Protein 1MOQ (pdb70)

Foldseek 3Di:
DDQVPDPDLLVSLLLLQLVLLVQLCPPQQDPLAGRPCVQDDCVLVLLLLAQEEEEEEADLQLLLLQLLQLLLCPQLVHHYYGDYLQVQLPDDDDDDPQYEYEYEEAQLFFASSLSSLVVVVVVDHSFYEYEYADPPHNNCVPGSGYRHLRSPDRQFLQDNSSSLSSNLVSLSSSLVSSVSNVHDNVSSSLSSVQSVCPSVQLNVVVVPLPVLLVVLVLQLPAQAEEFEEARSQQSLSVSLQSLLCQQSVRHYYYDYLVCCVVPVLVVFASRYEYEYEADAPVSVVVVVVSQVVHVVRLYAYEYEYAVVSVDDDDSRYHYPYGHDGRPSCSNSSSSSSSNSNSVSSSVVVVADRRQGPPGGSHNNDD

Solvent-accessible surface area: 14714 Å² total; per-residue (Å²): 94,119,68,60,156,56,168,29,40,0,35,41,0,0,54,43,0,3,101,6,0,127,76,0,17,94,63,9,36,59,175,27,64,1,42,5,83,97,18,30,131,103,4,58,108,30,3,61,110,9,77,9,0,9,0,0,0,34,45,13,13,47,7,0,0,25,0,0,83,63,6,0,77,90,47,0,46,4,72,1,46,20,28,56,0,31,106,2,54,157,104,206,23,77,48,113,186,48,0,0,0,0,2,1,5,23,14,0,55,20,12,36,1,15,17,0,0,121,60,3,112,151,61,61,31,53,9,4,1,0,0,1,14,56,100,46,4,9,0,26,149,43,14,94,23,30,1,38,1,56,7,43,107,9,78,0,24,0,16,0,4,1,0,0,0,4,0,0,1,0,0,2,0,0,0,13,1,1,90,45,84,67,60,97,59,56,34,3,64,85,0,0,113,0,0,96,30,0,10,68,67,0,93,105,5,15,69,60,20,127,99,6,71,54,12,0,112,69,2,21,103,38,130,78,1,0,2,0,0,99,25,30,9,49,0,0,0,34,2,2,2,44,0,1,88,23,0,0,61,4,107,0,62,15,66,38,4,62,79,0,116,132,39,10,13,84,103,0,49,52,80,10,5,0,0,0,1,28,10,81,81,76,4,8,111,111,1,48,66,20,0,62,94,6,105,109,114,31,1,54,0,19,0,0,0,39,100,97,48,53,23,115,62,44,100,8,19,54,21,11,73,4,39,96,10,57,128,21,0,6,0,0,0,6,1,0,0,4,1,1,0,1,1,13,0,0,60,86,84,66,27,77,1,17,127,4,152,148,84,58,67,35,91,66,113,166

Radius of gyration: 20.0 Å; Cα contacts (8 Å, |Δi|>4): 736; chains: 1; bounding box: 58×49×47 Å

CATH classification: 3.40.50.10490 (+1 more: 3.40.50.10490)

Organism: Escherichia coli (strain K12) (NCBI:txid83333)

Secondary structure (DSSP, 8-state):
---TT-SSHHHHHHHTHHHHHHHHHTTSEETTEE--GGG-SSHHHHHHH--EEEEEE-HHHHHHHHHHHHHHHHHS---EEEEEHHHHHTS---PPTTEEEEEEESSS--HHHHHHHHHHTTTT-SEEEEEESSTT-HHHHHSSEEEE-------SSS-SHHHHHHHHHHHHHHHHHHHHTT--HHHHHHHHHHHHHHHHHHHHHTT-TTHHHHHHHHHTT-SEEEEEE-GGGHHHHHHHHHHHHHHH--EEEEEEGGGGGGTGGGG-STTS-EEEES--HHHHHHHHHHHHHTGGGT--EEEEEEGGG----BTTEEEEEE----GGGHHHHHHHHHHHHHHHHHHHHT--SSS-TT--S-----

B-factor: mean 24.65, std 16.77, range [8.3, 99.99]

Sequence (366 aa):
GDKGIYRHYMQKEIYEQPNAIKNTLTGRISHGQVDLSELGPNADELLSKVEHIQILACGTSYNSGMVSRYWFESLAGIPCDVEIASEFRYRKSAVRRNSLMITLSQSGETADTLAGLRLSKELGYLGSLAICNVPGSSLVRESDLALMTNAGTEIGVASTKAFTTQLTVLLMLVAKLSRLKGLDASIEHDIVHGLQALPSRIEQMLSQDKRIEALAEDFSDKHHALFLGRGDQYPIALEGALKLKEISYIHAEAYAAGELKHGPLALIDADMPVIVVAPNNELLEKLKSNIEEVRARGGQLYVFADQDAGFVSSDNMHIIEMPHVEEVIAPIFYTVPLQLLAYHVALIKGTDVDQPRNLAKSVTVE

Nearest PDB structures (foldseek):
  3ooj-assembly1_D  TM=9.938E-01  e=1.547E-65  Escherichia coli
  3ooj-assembly1_G  TM=9.937E-01  e=2.987E-65  Escherichia coli
  3ooj-assembly1_B  TM=9.929E-01  e=1.243E-64  Escherichia coli
  3ooj-assembly1_C  TM=9.910E-01  e=2.036E-64  Escherichia coli
  3ooj-assembly1_E  TM=9.920E-01  e=2.535E-64  Escherichia coli

InterPro domains:
  IPR001347 SIS domain [PF01380] (290-418)
  IPR001347 SIS domain [PF01380] (462-591)
  IPR001347 SIS domain [PS51464] (286-426)
  IPR001347 SIS domain [PS51464] (458-599)
  IPR005855 Glucosamine-fructose-6-phosphate aminotransferase, isomerising [MF_00164] (1-609)
  IPR005855 Glucosamine-fructose-6-phosphate aminotransferase, isomerising [TIGR01135] (2-609)
  IPR017932 Glutamine amidotransferase type 2 domain [PS51278] (2-218)
  IPR029055 Nucleophile aminohydrolases, N-terminal [G3DSA:3.60.20.10] (2-241)
  IPR029055 Nucleophile aminohydrolases, N-terminal [SSF56235] (2-232)
  IPR035466 GlmS/AgaS, SIS domain 1 [cd05008] (295-421)
  IPR035490 GlmS/FrlB, SIS domain 2 [cd05009] (453-607)
  IPR046348 SIS domain superfamily [SSF53697] (245-609)
  IPR047084 Glucosamine-fructose-6-phosphate aminotransferase, isomerising, N-terminal domain [cd00714] (2-215)

GO terms:
  GO:0005515 protein binding (F, IPI)
  GO:0005829 cytosol (C, IDA)
  GO:0004360 L-glutamine:D-fructose-6-phosphate transaminase (isomerizing) activity (F, IDA)
  GO:0006048 UDP-N-acetylglucosamine biosynthetic process (P, IMP)
  GO:0005829 cytosol (C, HDA)

Structure (mmCIF, N/CA/C/O backbone):
data_1MOQ
#
_entry.id   1MOQ
#
_cell.length_a   143.700
_cell.length_b   143.700
_cell.length_c   173.600
_cell.angle_alpha   90.00
_cell.angle_beta   90.00
_cell.angle_gamma   120.00
#
_symmetry.space_group_name_H-M   'H 3 2'
#
loop_
_entity.id
_entity.type
_entity.pdbx_description
1 polymer 'GLUCOSAMINE 6-PHOSPHATE SYNTHASE'
2 non-polymer 2-amino-2-deoxy-6-O-phosphono-alpha-D-glucopyranose
3 non-polymer 'SULFATE ION'
4 non-polymer 'SODIUM ION'
5 non-polymer '2-(N-MORPHOLINO)-ETHANESULFONIC ACID'
6 non-polymer (4R)-2-METHYLPENTANE-2,4-DIOL
7 water water
#
loop_
_atom_site.group_PDB
_atom_site.id
_atom_site.type_symbol
_atom_site.label_atom_id
_atom_site.label_alt_id
_atom_site.label_comp_id
_atom_site.label_asym_id
_atom_site.label_entity_id
_atom_site.label_seq_id
_atom_site.pdbx_PDB_ins_code
_atom_site.Cartn_x
_atom_site.Cartn_y
_atom_site.Cartn_z
_atom_site.occupancy
_atom_site.B_iso_or_equiv
_atom_site.auth_seq_id
_atom_site.auth_comp_id
_atom_site.auth_asym_id
_atom_site.auth_atom_id
_atom_site.pdbx_PDB_model_num
ATOM 1 N N . GLY A 1 3 ? 41.328 3.767 1.030 1.00 92.07 243 GLY A N 1
ATOM 2 C CA . GLY A 1 3 ? 41.838 3.938 2.427 1.00 91.01 243 GLY A CA 1
ATOM 3 C C . GLY A 1 3 ? 41.441 2.821 3.382 1.00 86.77 243 GLY A C 1
ATOM 4 O O . GLY A 1 3 ? 40.755 1.859 3.006 1.00 82.83 243 GLY A O 1
ATOM 5 N N . ASP A 1 4 ? 41.851 2.912 4.654 1.00 84.77 244 ASP A N 1
ATOM 6 C CA . ASP A 1 4 ? 41.500 1.877 5.635 1.00 76.85 244 ASP A CA 1
ATOM 7 C C . ASP A 1 4 ? 40.355 2.297 6.552 1.00 66.70 244 ASP A C 1
ATOM 8 O O . ASP A 1 4 ? 40.388 3.372 7.163 1.00 71.60 244 ASP A O 1
ATOM 13 N N . LYS A 1 5 ? 39.337 1.450 6.668 1.00 50.28 245 LYS A N 1
ATOM 14 C CA . LYS A 1 5 ? 38.180 1.730 7.505 1.00 43.04 245 LYS A CA 1
ATOM 15 C C . LYS A 1 5 ? 38.434 1.380 8.967 1.00 37.83 245 LYS A C 1
ATOM 16 O O . LYS A 1 5 ? 37.735 1.827 9.872 1.00 29.66 245 LYS A O 1
ATOM 22 N N . GLY A 1 6 ? 39.441 0.528 9.168 1.00 38.83 246 GLY A N 1
ATOM 23 C CA . GLY A 1 6 ? 39.764 0.080 10.522 1.00 32.27 246 GLY A CA 1
ATOM 24 C C . GLY A 1 6 ? 38.573 -0.653 11.136 1.00 29.78 246 GLY A C 1
ATOM 25 O O . GLY A 1 6 ? 38.058 -1.649 10.612 1.00 37.60 246 GLY A O 1
ATOM 26 N N . ILE A 1 7 ? 38.138 -0.130 12.279 1.00 26.41 247 ILE A N 1
ATOM 27 C CA . ILE A 1 7 ? 37.029 -0.712 13.008 1.00 28.48 247 ILE A CA 1
ATOM 28 C C . ILE A 1 7 ? 35.670 -0.324 12.450 1.00 28.54 247 ILE A C 1
ATOM 29 O O . ILE A 1 7 ? 34.659 -0.887 12.892 1.00 29.86 247 ILE A O 1
ATOM 34 N N . TYR A 1 8 ? 35.622 0.639 11.527 1.00 25.32 248 TYR A N 1
ATOM 35 C CA . TYR A 1 8 ? 34.328 1.072 10.987 1.00 21.24 248 TYR A CA 1
ATOM 36 C C . TYR A 1 8 ? 33.807 0.198 9.845 1.00 17.48 248 TYR A C 1
ATOM 37 O O . TYR A 1 8 ? 34.588 -0.356 9.087 1.00 19.36 248 TYR A O 1
ATOM 46 N N . ARG A 1 9 ? 32.477 0.124 9.762 1.00 19.02 249 ARG A N 1
ATOM 47 C CA . ARG A 1 9 ? 31.841 -0.663 8.691 1.00 15.32 249 ARG A CA 1
ATOM 48 C C . ARG A 1 9 ? 31.934 0.133 7.371 1.00 16.86 249 ARG A C 1
ATOM 49 O O . ARG A 1 9 ? 32.101 -0.475 6.315 1.00 16.93 249 ARG A O 1
ATOM 57 N N . HIS A 1 10 ? 31.801 1.457 7.454 1.00 15.84 250 HIS A N 1
ATOM 58 C CA . HIS A 1 10 ? 31.792 2.309 6.283 1.00 16.34 250 HIS A CA 1
ATOM 59 C C . HIS A 1 10 ? 32.751 3.493 6.427 1.00 17.53 250 HIS A C 1
ATOM 60 O O . HIS A 1 10 ? 33.045 3.973 7.515 1.00 16.10 250 HIS A O 1
ATOM 67 N N . TYR A 1 11 ? 33.193 3.996 5.269 1.00 15.03 251 TYR A N 1
ATOM 68 C CA . TYR A 1 11 ? 34.032 5.178 5.284 1.00 13.80 251 TYR A CA 1
ATOM 69 C C . TYR A 1 11 ? 33.237 6.340 5.877 1.00 15.31 251 TYR A C 1
ATOM 70 O O . TYR A 1 11 ? 33.792 7.125 6.615 1.00 15.25 251 TYR A O 1
ATOM 79 N N . MET A 1 12 ? 31.961 6.469 5.493 1.00 14.14 252 MET A N 1
ATOM 80 C CA . MET A 1 12 ? 31.218 7.612 6.026 1.00 13.55 252 MET A CA 1
ATOM 81 C C . MET A 1 12 ? 31.129 7.514 7.555 1.00 13.38 252 MET A C 1
ATOM 82 O O . MET A 1 12 ? 31.122 8.550 8.206 1.00 12.93 252 MET A O 1
ATOM 87 N N . GLN A 1 13 ? 31.002 6.291 8.080 1.00 15.26 253 GLN A N 1
ATOM 88 C CA . GLN A 1 13 ? 30.899 6.117 9.550 1.00 15.55 253 GLN A CA 1
ATOM 89 C C . GLN A 1 13 ? 32.218 6.539 10.206 1.00 15.98 253 GLN A C 1
ATOM 90 O O . GLN A 1 13 ? 32.270 7.332 11.147 1.00 15.82 253 GLN A O 1
ATOM 96 N N . LYS A 1 14 ? 33.324 6.032 9.667 1.00 13.99 254 LYS A N 1
ATOM 97 C CA . LYS A 1 14 ? 34.655 6.431 10.123 1.00 15.32 254 LYS A CA 1
ATOM 98 C C . LYS A 1 14 ? 34.800 7.950 10.112 1.00 18.51 254 LYS A C 1
ATOM 99 O O . LYS A 1 14 ? 35.269 8.620 11.045 1.00 16.17 254 LYS A O 1
ATOM 105 N N . GLU A 1 15 ? 34.380 8.582 8.999 1.00 13.87 255 GLU A N 1
ATOM 106 C CA . GLU A 1 15 ? 34.498 10.023 8.819 1.00 15.88 255 GLU A CA 1
ATOM 107 C C . GLU A 1 15 ? 33.686 10.834 9.802 1.00 13.09 255 GLU A C 1
ATOM 108 O O . GLU A 1 15 ? 34.054 11.955 10.192 1.00 14.24 255 GLU A O 1
ATOM 114 N N . ILE A 1 16 ? 32.540 10.306 10.209 1.00 13.00 256 ILE A N 1
ATOM 115 C CA . ILE A 1 16 ? 31.700 10.977 11.221 1.00 12.14 256 ILE A CA 1
ATOM 116 C C . ILE A 1 16 ? 32.477 10.910 12.566 1.00 13.59 256 ILE A C 1
ATOM 117 O O . ILE A 1 16 ? 32.589 11.898 13.262 1.00 14.02 256 ILE A O 1
ATOM 122 N N . TYR A 1 17 ? 33.014 9.732 12.874 1.00 15.61 257 TYR A N 1
ATOM 123 C CA . TYR A 1 17 ? 33.753 9.511 14.127 1.00 15.69 257 TYR A CA 1
ATOM 124 C C . TYR A 1 17 ? 35.097 10.172 14.142 1.00 17.87 257 TYR A C 1
ATOM 125 O O . TYR A 1 17 ? 35.643 10.440 15.239 1.00 18.35 257 TYR A O 1
ATOM 134 N N . GLU A 1 18 ? 35.641 10.531 12.987 1.00 17.82 258 GLU A N 1
ATOM 135 C CA . GLU A 1 18 ? 36.891 11.276 12.887 1.00 16.44 258 GLU A CA 1
ATOM 136 C C . GLU A 1 18 ? 36.711 12.763 13.142 1.00 14.83 258 GLU A C 1
ATOM 137 O O . GLU A 1 18 ? 37.703 13.498 13.183 1.00 18.30 258 GLU A O 1
ATOM 143 N N . GLN A 1 19 ? 35.467 13.255 13.223 1.00 14.34 259 GLN A N 1
ATOM 144 C CA . GLN A 1 19 ? 35.230 14.672 13.375 1.00 13.53 259 GLN A CA 1
ATOM 145 C C . GLN A 1 19 ? 35.994 15.358 14.480 1.00 16.97 259 GLN A C 1
ATOM 146 O O . GLN A 1 19 ? 36.598 16.413 14.193 1.00 15.08 259 GLN A O 1
ATOM 152 N N . PRO A 1 20 ? 36.035 14.800 15.674 1.00 18.87 260 PRO A N 1
ATOM 153 C CA . PRO A 1 20 ? 36.826 15.432 16.771 1.00 17.54 260 PRO A CA 1
ATOM 154 C C . PRO A 1 20 ? 38.285 15.633 16.354 1.00 13.84 260 PRO A C 1
ATOM 155 O O . PRO A 1 20 ? 38.874 16.716 16.417 1.00 16.93 260 PRO A O 1
ATOM 159 N N . ASN A 1 21 ? 38.915 14.579 15.823 1.00 14.56 261 ASN A N 1
ATOM 160 C CA . ASN A 1 21 ? 40.312 14.657 15.394 1.00 17.07 261 ASN A CA 1
ATOM 161 C C . ASN A 1 21 ? 40.512 15.570 14.197 1.00 21.16 261 ASN A C 1
ATOM 162 O O . ASN A 1 21 ? 41.514 16.274 14.112 1.00 18.57 261 ASN A O 1
ATOM 167 N N . ALA A 1 22 ? 39.539 15.504 13.271 1.00 18.22 262 ALA A N 1
ATOM 168 C CA . ALA A 1 22 ? 39.605 16.376 12.081 1.00 18.60 262 ALA A CA 1
ATOM 169 C C . ALA A 1 22 ? 39.533 17.830 12.498 1.00 19.90 262 ALA A C 1
ATOM 170 O O . ALA A 1 22 ? 40.304 18.685 12.013 1.00 19.26 262 ALA A O 1
ATOM 172 N N . ILE A 1 23 ? 38.624 18.166 13.421 1.00 15.88 263 ILE A N 1
ATOM 173 C CA . ILE A 1 23 ? 38.484 19.531 13.930 1.00 16.53 263 ILE A CA 1
ATOM 174 C C . ILE A 1 23 ? 39.746 19.970 14.702 1.00 18.64 263 ILE A C 1
ATOM 175 O O . ILE A 1 23 ? 40.236 21.082 14.546 1.00 18.79 263 ILE A O 1
ATOM 180 N N . LYS A 1 24 ? 40.274 19.048 15.509 1.00 17.92 264 LYS A N 1
ATOM 181 C CA . LYS A 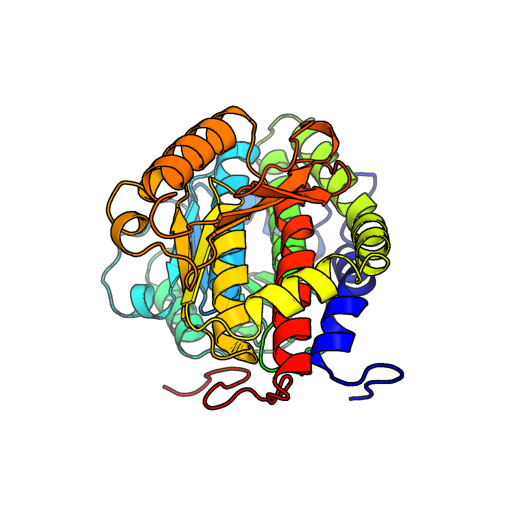1 24 ? 41.529 19.326 16.230 1.00 20.47 264 LYS A CA 1
ATOM 182 C C . LYS A 1 24 ? 42.611 19.674 15.191 1.00 22.34 264 LYS A C 1
ATOM 183 O O . LYS A 1 24 ? 43.370 20.635 15.308 1.00 21.87 264 LYS A O 1
ATOM 189 N N . ASN A 1 25 ? 42.696 18.854 14.150 1.00 19.64 265 ASN A N 1
ATOM 190 C CA . ASN A 1 25 ? 43.658 19.072 13.073 1.00 18.52 265 ASN A CA 1
ATOM 191 C C . ASN A 1 25 ? 43.442 20.373 12.331 1.00 20.59 265 ASN A C 1
ATOM 192 O O . ASN A 1 25 ? 44.430 21.051 11.997 1.00 21.63 265 ASN A O 1
ATOM 197 N N . THR A 1 26 ? 42.219 20.798 12.059 1.00 16.22 266 THR A N 1
ATOM 198 C CA . THR A 1 26 ? 41.959 22.082 11.412 1.00 15.54 266 THR A CA 1
ATOM 199 C C . THR A 1 26 ? 42.405 23.242 12.295 1.00 18.01 266 THR A C 1
ATOM 200 O O . THR A 1 26 ? 42.731 24.307 11.788 1.00 19.46 266 THR A O 1
ATOM 204 N N . LEU A 1 27 ? 42.360 23.083 13.624 1.00 18.79 267 LEU A N 1
ATOM 205 C CA . LEU A 1 27 ? 42.751 24.185 14.509 1.00 20.22 267 LEU A CA 1
ATOM 206 C C . LEU A 1 27 ? 44.265 24.281 14.676 1.00 23.87 267 LEU A C 1
ATOM 207 O O . LEU A 1 27 ? 44.781 25.336 15.073 1.00 23.19 267 LEU A O 1
ATOM 212 N N . THR A 1 28 ? 44.944 23.178 14.383 1.00 20.22 268 THR A N 1
ATOM 213 C CA . THR A 1 28 ? 46.394 23.091 14.557 1.00 24.45 268 THR A CA 1
ATOM 214 C C . THR A 1 28 ? 47.160 24.168 13.828 1.00 29.84 268 THR A C 1
ATOM 215 O O . THR A 1 28 ? 47.008 24.373 12.623 1.00 28.00 268 THR A O 1
ATOM 219 N N . GLY A 1 29 ? 47.979 24.940 14.553 1.00 29.33 269 GLY A N 1
ATOM 220 C CA . GLY A 1 29 ? 48.768 26.030 14.025 1.00 25.34 269 GLY A CA 1
ATOM 221 C C . GLY A 1 29 ? 48.013 27.334 13.846 1.00 28.97 269 GLY A C 1
ATOM 222 O O . GLY A 1 29 ? 48.612 28.355 13.484 1.00 29.82 269 GLY A O 1
ATOM 223 N N . ARG A 1 30 ? 46.698 27.329 14.085 1.00 23.23 270 ARG A N 1
ATOM 224 C CA . ARG A 1 30 ? 45.888 28.509 13.834 1.00 22.51 270 ARG A CA 1
ATOM 225 C C . ARG A 1 30 ? 45.353 29.176 15.072 1.00 21.20 270 ARG A C 1
ATOM 226 O O . ARG A 1 30 ? 44.599 30.139 14.974 1.00 22.58 270 ARG A O 1
ATOM 234 N N . ILE A 1 31 ? 45.748 28.644 16.225 1.00 23.62 271 ILE A N 1
ATOM 235 C CA . ILE A 1 31 ? 45.322 29.281 17.485 1.00 28.84 271 ILE A CA 1
ATOM 236 C C . ILE A 1 31 ? 46.662 29.622 18.184 1.00 37.30 271 ILE A C 1
ATOM 237 O O . ILE A 1 31 ? 47.421 28.698 18.476 1.00 34.79 271 ILE A O 1
ATOM 242 N N . SER A 1 32 ? 46.974 30.890 18.341 1.00 37.08 272 SER A N 1
ATOM 243 C CA . SER A 1 32 ? 48.237 31.306 18.960 1.00 34.17 272 SER A CA 1
ATOM 244 C C . SER A 1 32 ? 47.946 32.253 20.124 1.00 25.65 272 SER A C 1
ATOM 245 O O . SER A 1 32 ? 47.485 33.368 19.875 1.00 24.10 272 SER A O 1
ATOM 248 N N . HIS A 1 33 ? 48.186 31.795 21.353 1.00 29.92 273 HIS A N 1
ATOM 249 C CA . HIS A 1 33 ? 47.949 32.671 22.502 1.00 32.86 273 HIS A CA 1
ATOM 250 C C . HIS A 1 33 ? 46.494 33.112 22.585 1.00 30.10 273 HIS A C 1
ATOM 251 O O . HIS A 1 33 ? 46.198 34.292 22.859 1.00 27.48 273 HIS A O 1
ATOM 258 N N . GLY A 1 34 ? 45.568 32.182 22.361 1.00 24.72 274 GLY A N 1
ATOM 259 C CA . GLY A 1 34 ? 44.139 32.473 22.492 1.00 30.26 274 GLY A CA 1
ATOM 260 C C . GLY A 1 34 ? 43.525 33.259 21.342 1.00 22.92 274 GLY A C 1
ATOM 261 O O . GLY A 1 34 ? 42.372 33.700 21.381 1.00 27.34 274 GLY A O 1
ATOM 262 N N . GLN A 1 35 ? 44.329 33.443 20.304 1.00 24.49 275 GLN A N 1
ATOM 263 C CA . GLN A 1 35 ? 43.895 34.205 19.139 1.00 27.46 275 GLN A CA 1
ATOM 264 C C . GLN A 1 35 ? 44.087 33.465 17.833 1.00 33.64 275 GLN A C 1
ATOM 265 O O . GLN A 1 35 ? 44.981 32.631 17.624 1.00 28.61 275 GLN A O 1
ATOM 271 N N . VAL A 1 36 ? 43.162 33.737 16.886 1.00 27.49 276 VAL A N 1
ATOM 272 C CA . VAL A 1 36 ? 43.236 33.048 15.590 1.00 26.88 276 VAL A CA 1
ATOM 273 C C . VAL A 1 36 ? 44.444 33.547 14.815 1.00 29.07 276 VAL A C 1
ATOM 274 O O . VAL A 1 36 ? 44.637 34.748 14.606 1.00 30.44 276 VAL A O 1
ATOM 278 N N . ASP A 1 37 ? 45.265 32.605 14.383 1.00 23.60 277 ASP A N 1
ATOM 279 C CA . ASP A 1 37 ? 46.478 32.926 13.637 1.00 25.95 277 ASP A CA 1
ATOM 280 C C . ASP A 1 37 ? 46.381 32.411 12.202 1.00 23.71 277 ASP A C 1
ATOM 281 O O . ASP A 1 37 ? 46.566 31.211 11.967 1.00 24.83 277 ASP A O 1
ATOM 286 N N . LEU A 1 38 ? 46.116 33.330 11.274 1.00 22.58 278 LEU A N 1
ATOM 287 C CA . LEU A 1 38 ? 45.995 32.955 9.857 1.00 29.54 278 LEU A CA 1
ATOM 288 C C . LEU A 1 38 ? 47.188 33.481 9.077 1.00 31.18 278 LEU A C 1
ATOM 289 O O . LEU A 1 38 ? 47.102 33.882 7.927 1.00 31.11 278 LEU A O 1
ATOM 294 N N . SER A 1 39 ? 48.335 33.467 9.743 1.00 30.09 279 SER A N 1
ATOM 295 C CA . SER A 1 39 ? 49.571 33.973 9.131 1.00 34.09 279 SER A CA 1
ATOM 296 C C . SER A 1 39 ? 49.996 33.112 7.961 1.00 33.83 279 SER A C 1
ATOM 297 O O . SER A 1 39 ? 50.809 33.507 7.111 1.00 32.52 279 SER A O 1
ATOM 300 N N . GLU A 1 40 ? 49.433 31.906 7.867 1.00 27.68 280 GLU A N 1
ATOM 301 C CA . GLU A 1 40 ? 49.751 31.055 6.719 1.00 28.86 280 GLU A CA 1
ATOM 302 C C . GLU A 1 40 ? 49.296 31.726 5.408 1.00 25.96 280 GLU A C 1
ATOM 303 O O . GLU A 1 40 ? 49.714 31.280 4.328 1.00 35.91 280 GLU A O 1
ATOM 309 N N . LEU A 1 41 ? 48.436 32.731 5.483 1.00 24.45 281 LEU A N 1
ATOM 310 C CA . LEU A 1 41 ? 47.912 33.385 4.288 1.00 22.81 281 LEU A CA 1
ATOM 311 C C . LEU A 1 41 ? 48.929 34.368 3.726 1.00 32.42 281 LEU A C 1
ATOM 312 O O . LEU A 1 41 ? 48.722 34.952 2.684 1.00 34.40 281 LEU A O 1
ATOM 317 N N . GLY A 1 42 ? 50.009 34.583 4.472 1.00 37.82 282 GLY A N 1
ATOM 318 C CA . GLY A 1 42 ? 51.041 35.517 4.068 1.00 41.65 282 GLY A CA 1
ATOM 319 C C . GLY A 1 42 ? 50.932 36.875 4.739 1.00 48.46 282 GLY A C 1
ATOM 320 O O . GLY A 1 42 ? 50.034 37.207 5.508 1.00 45.85 282 GLY A O 1
ATOM 321 N N . PRO A 1 43 ? 51.884 37.741 4.424 1.00 60.62 283 PRO A N 1
ATOM 322 C CA . PRO A 1 43 ? 52.055 39.066 4.962 1.00 59.79 283 PRO A CA 1
ATOM 323 C C . PRO A 1 43 ? 51.217 40.168 4.356 1.00 52.96 283 PRO A C 1
ATOM 324 O O . PRO A 1 43 ? 51.191 41.301 4.871 1.00 54.26 283 PRO A O 1
ATOM 328 N N . ASN A 1 44 ? 50.493 39.907 3.277 1.00 48.26 284 ASN A N 1
ATOM 329 C CA . ASN A 1 44 ? 49.632 40.936 2.685 1.00 52.34 284 ASN A CA 1
ATOM 330 C C . ASN A 1 44 ? 48.169 40.555 2.930 1.00 49.90 284 ASN A C 1
ATOM 331 O O . ASN A 1 44 ? 47.263 41.317 2.599 1.00 53.82 284 ASN A O 1
ATOM 336 N N . ALA A 1 45 ? 47.986 39.363 3.503 1.00 45.55 285 ALA A N 1
ATOM 337 C CA . ALA A 1 45 ? 46.643 38.859 3.772 1.00 41.85 285 ALA A CA 1
ATOM 338 C C . ALA A 1 45 ? 45.804 39.831 4.582 1.00 39.30 285 ALA A C 1
ATOM 339 O O . ALA A 1 45 ? 44.664 40.163 4.186 1.00 39.29 285 ALA A O 1
ATOM 341 N N . ASP A 1 46 ? 46.315 40.366 5.690 1.00 31.57 286 ASP A N 1
ATOM 342 C CA . ASP A 1 46 ? 45.542 41.267 6.533 1.00 33.28 286 ASP A CA 1
ATOM 343 C C . ASP A 1 46 ? 45.178 42.596 5.899 1.00 36.91 286 ASP A C 1
ATOM 344 O O . ASP A 1 46 ? 44.145 43.175 6.279 1.00 33.86 286 ASP A O 1
ATOM 349 N N . GLU A 1 47 ? 46.009 43.066 4.976 1.00 37.83 287 GLU A N 1
ATOM 350 C CA . GLU A 1 47 ? 45.721 44.319 4.281 1.00 43.20 287 GLU A CA 1
ATOM 351 C C . GLU A 1 47 ? 44.498 44.082 3.377 1.00 43.44 287 GLU A C 1
ATOM 352 O O . GLU A 1 47 ? 43.621 44.932 3.315 1.00 38.38 287 GLU A O 1
ATOM 358 N N . LEU A 1 48 ? 44.519 42.926 2.695 1.00 41.03 288 LEU A N 1
ATOM 359 C CA . LEU A 1 48 ? 43.378 42.577 1.836 1.00 36.16 288 LEU A CA 1
ATOM 360 C C . LEU A 1 48 ? 42.142 42.411 2.726 1.00 27.13 288 LEU A C 1
ATOM 361 O O . LEU A 1 48 ? 41.150 43.120 2.572 1.00 30.08 288 LEU A O 1
ATOM 366 N N . LEU A 1 49 ? 42.252 41.516 3.723 1.00 32.41 289 LEU A N 1
ATOM 367 C CA . LEU A 1 49 ? 41.141 41.216 4.631 1.00 26.52 289 LEU A CA 1
ATOM 368 C C . LEU A 1 49 ? 40.574 42.408 5.337 1.00 26.04 289 LEU A C 1
ATOM 369 O O . LEU A 1 49 ? 39.365 42.533 5.561 1.00 25.71 289 LEU A O 1
ATOM 374 N N . SER A 1 50 ? 41.424 43.408 5.697 1.00 30.24 290 SER A N 1
ATOM 375 C CA . SER A 1 50 ? 40.910 44.600 6.352 1.00 28.33 290 SER A CA 1
ATOM 376 C C . SER A 1 50 ? 40.086 45.460 5.403 1.00 25.78 290 SER A C 1
ATOM 377 O O . SER A 1 50 ? 39.250 46.227 5.882 1.00 31.07 290 SER A O 1
ATOM 380 N N . LYS A 1 51 ? 40.325 45.358 4.092 1.00 25.79 291 LYS A N 1
ATOM 381 C CA . LYS A 1 51 ? 39.577 46.167 3.138 1.00 27.56 291 LYS A CA 1
ATOM 382 C C . LYS A 1 51 ? 38.182 45.589 2.866 1.00 26.79 291 LYS A C 1
ATOM 383 O O . LYS A 1 51 ? 37.379 46.298 2.270 1.00 27.11 291 LYS A O 1
ATOM 389 N N . VAL A 1 52 ? 37.942 44.348 3.272 1.00 27.12 292 VAL A N 1
ATOM 390 C CA . VAL A 1 52 ? 36.652 43.698 3.004 1.00 23.02 292 VAL A CA 1
ATOM 391 C C . VAL A 1 52 ? 35.454 44.334 3.670 1.00 25.96 292 VAL A C 1
ATOM 392 O O . VAL A 1 52 ? 35.375 44.482 4.900 1.00 30.92 292 VAL A O 1
ATOM 396 N N . GLU A 1 53 ? 34.419 44.663 2.884 1.00 20.72 293 GLU A N 1
ATOM 397 C CA . GLU A 1 53 ? 33.181 45.242 3.362 1.00 21.50 293 GLU A CA 1
ATOM 398 C C . GLU A 1 53 ? 31.953 44.339 3.069 1.00 21.77 293 GLU A C 1
ATOM 399 O O . GLU A 1 53 ? 30.814 44.625 3.457 1.00 21.89 293 GLU A O 1
ATOM 405 N N . HIS A 1 54 ? 32.214 43.312 2.279 1.00 23.69 294 HIS A N 1
ATOM 406 C CA . HIS A 1 54 ? 31.122 42.375 1.920 1.00 18.13 294 HIS A CA 1
ATOM 407 C C . HIS A 1 54 ? 31.794 41.061 1.622 1.00 17.19 294 HIS A C 1
ATOM 408 O O . HIS A 1 54 ? 32.928 40.976 1.137 1.00 18.12 294 HIS A O 1
ATOM 415 N N . ILE A 1 55 ? 31.096 39.956 1.934 1.00 15.88 295 ILE A N 1
ATOM 416 C CA . ILE A 1 55 ? 31.618 38.644 1.637 1.00 14.86 295 ILE A CA 1
ATOM 417 C C . ILE A 1 55 ? 30.590 37.907 0.728 1.00 17.65 295 ILE A C 1
ATOM 418 O O . ILE A 1 55 ? 29.397 37.959 1.028 1.00 15.89 295 ILE A O 1
ATOM 423 N N . GLN A 1 56 ? 31.122 37.325 -0.334 1.00 16.41 296 GLN A N 1
ATOM 424 C CA . GLN A 1 56 ? 30.241 36.531 -1.227 1.00 15.15 296 GLN A CA 1
ATOM 425 C C . GLN A 1 56 ? 30.727 35.107 -1.102 1.00 11.53 296 GLN A C 1
ATOM 426 O O . GLN A 1 56 ? 31.932 34.879 -1.244 1.00 15.18 296 GLN A O 1
ATOM 432 N N . ILE A 1 57 ? 29.837 34.146 -0.836 1.00 13.53 297 ILE A N 1
ATOM 433 C CA . ILE A 1 57 ? 30.265 32.756 -0.769 1.00 13.01 297 ILE A CA 1
ATOM 434 C C . ILE A 1 57 ? 29.548 31.963 -1.888 1.00 10.73 297 ILE A C 1
ATOM 435 O O . ILE A 1 57 ? 28.351 32.157 -2.059 1.00 13.99 297 ILE A O 1
ATOM 440 N N . LEU A 1 58 ? 30.310 31.146 -2.568 1.00 13.23 298 LEU A N 1
ATOM 441 C CA . LEU A 1 58 ? 29.707 30.269 -3.591 1.00 17.33 298 LEU A CA 1
ATOM 442 C C . LEU A 1 58 ? 30.037 28.807 -3.281 1.00 15.47 298 LEU A C 1
ATOM 443 O O . LEU A 1 58 ? 31.191 28.513 -2.939 1.00 15.56 298 LEU A O 1
ATOM 448 N N . ALA A 1 59 ? 29.071 27.919 -3.494 1.00 12.53 299 ALA A N 1
ATOM 449 C CA . ALA A 1 59 ? 29.379 26.510 -3.269 1.00 11.20 299 ALA A CA 1
ATOM 450 C C . ALA A 1 59 ? 28.185 25.672 -3.772 1.00 11.25 299 ALA A C 1
ATOM 451 O O . ALA A 1 59 ? 27.168 26.272 -4.077 1.00 14.48 299 ALA A O 1
ATOM 453 N N . CYS A 1 60 ? 28.351 24.368 -3.742 1.00 11.91 300 CYS A N 1
ATOM 454 C CA . CYS A 1 60 ? 27.240 23.487 -4.112 1.00 12.10 300 CYS A CA 1
ATOM 455 C C . CYS A 1 60 ? 26.996 22.411 -3.019 1.00 13.19 300 CYS A C 1
ATOM 456 O O . CYS A 1 60 ? 27.930 22.174 -2.254 1.00 14.36 300 CYS A O 1
ATOM 459 N N . GLY A 1 61 ? 25.856 21.756 -3.036 1.00 11.34 301 GLY A N 1
ATOM 460 C CA . GLY A 1 61 ? 25.629 20.641 -2.124 1.00 11.99 301 GLY A CA 1
ATOM 461 C C . GLY A 1 61 ? 25.875 21.020 -0.647 1.00 11.83 301 GLY A C 1
ATOM 462 O O . GLY A 1 61 ? 25.404 22.040 -0.160 1.00 12.17 301 GLY A O 1
ATOM 463 N N . THR A 1 62 ? 26.553 20.095 0.034 1.00 13.47 302 THR A N 1
ATOM 464 C CA . THR A 1 62 ? 26.786 20.280 1.500 1.00 13.09 302 THR A CA 1
ATOM 465 C C . THR A 1 62 ? 27.648 21.499 1.737 1.00 17.08 302 THR A C 1
ATOM 466 O O . THR A 1 62 ? 27.517 22.174 2.775 1.00 12.64 302 THR A O 1
ATOM 470 N N . SER A 1 63 ? 28.507 21.865 0.756 1.00 13.88 303 SER A N 1
ATOM 471 C CA . SER A 1 63 ? 29.364 23.049 0.929 1.00 12.20 303 SER A CA 1
ATOM 472 C C . SER A 1 63 ? 28.535 24.311 0.915 1.00 14.69 303 SER A C 1
ATOM 473 O O . SER A 1 63 ? 28.887 25.318 1.536 1.00 14.78 303 SER A O 1
ATOM 476 N N . TYR A 1 64 ? 27.374 24.324 0.246 1.00 10.09 304 TYR A N 1
ATOM 477 C CA . TYR A 1 64 ? 26.515 25.490 0.324 1.00 10.48 304 TYR A CA 1
ATOM 478 C C . TYR A 1 64 ? 25.941 25.614 1.752 1.00 13.86 304 TYR A C 1
ATOM 479 O O . TYR A 1 64 ? 25.764 26.708 2.265 1.00 12.80 304 TYR A O 1
ATOM 488 N N . ASN A 1 65 ? 25.603 24.456 2.359 1.00 12.49 305 ASN A N 1
ATOM 489 C CA . ASN A 1 65 ? 25.005 24.482 3.707 1.00 11.67 305 ASN A CA 1
ATOM 490 C C . ASN A 1 65 ? 25.994 25.087 4.723 1.00 11.96 305 ASN A C 1
ATOM 491 O O . ASN A 1 65 ? 25.537 25.837 5.596 1.00 12.59 305 ASN A O 1
ATOM 496 N N . SER A 1 66 ? 27.287 24.742 4.622 1.00 11.62 306 SER A N 1
ATOM 497 C CA . SER A 1 66 ? 28.230 25.352 5.622 1.00 13.37 306 SER A CA 1
ATOM 498 C C . SER A 1 66 ? 28.367 26.840 5.355 1.00 14.45 306 SER A C 1
ATOM 499 O O . SER A 1 66 ? 28.409 27.641 6.303 1.00 14.04 306 SER A O 1
ATOM 502 N N . GLY A 1 67 ? 28.390 27.250 4.074 1.00 12.28 307 GLY A N 1
ATOM 503 C CA . GLY A 1 67 ? 28.441 28.697 3.807 1.00 11.95 307 GLY A CA 1
ATOM 504 C C . GLY A 1 67 ? 27.225 29.407 4.391 1.00 12.70 307 GLY A C 1
ATOM 505 O O . GLY A 1 67 ? 27.299 30.509 4.950 1.00 14.25 307 GLY A O 1
ATOM 506 N N . MET A 1 68 ? 26.042 28.772 4.267 1.00 13.57 308 MET A N 1
ATOM 507 C CA . MET A 1 68 ? 24.795 29.341 4.780 1.00 12.22 308 MET A CA 1
ATOM 508 C C . MET A 1 68 ? 24.852 29.527 6.310 1.00 11.95 308 MET A C 1
ATOM 509 O O . MET A 1 68 ? 24.330 30.513 6.803 1.00 13.10 308 MET A O 1
ATOM 514 N N . VAL A 1 69 ? 25.445 28.565 7.026 1.00 12.50 309 VAL A N 1
ATOM 515 C CA . VAL A 1 69 ? 25.582 28.774 8.486 1.00 14.80 309 VAL A CA 1
ATOM 516 C C . VAL A 1 69 ? 26.457 30.043 8.724 1.00 14.80 309 VAL A C 1
ATOM 517 O O . VAL A 1 69 ? 26.084 30.926 9.491 1.00 14.53 309 VAL A O 1
ATOM 521 N N . SER A 1 70 ? 27.600 30.084 8.039 1.00 12.90 310 SER A N 1
ATOM 522 C CA . SER A 1 70 ? 28.580 31.146 8.241 1.00 13.42 310 SER A CA 1
ATOM 523 C C . SER A 1 70 ? 28.047 32.525 7.987 1.00 17.77 310 SER A C 1
ATOM 524 O O . SER A 1 70 ? 28.519 33.490 8.619 1.00 17.00 310 SER A O 1
ATOM 527 N N . ARG A 1 71 ? 27.056 32.675 7.113 1.00 14.21 311 ARG A N 1
ATOM 528 C CA . ARG A 1 71 ? 26.489 34.004 6.884 1.00 16.16 311 ARG A CA 1
ATOM 529 C C . ARG A 1 71 ? 25.986 34.629 8.192 1.00 18.90 311 ARG A C 1
ATOM 530 O O . ARG A 1 71 ? 26.158 35.822 8.435 1.00 15.34 311 ARG A O 1
ATOM 538 N N . TYR A 1 72 ? 25.320 33.818 9.028 1.00 16.08 312 TYR A N 1
ATOM 539 C CA . TYR A 1 72 ? 24.772 34.297 10.298 1.00 14.32 312 TYR A CA 1
ATOM 540 C C . TYR A 1 72 ? 25.921 34.767 11.222 1.00 14.38 312 TYR A C 1
ATOM 541 O O . TYR A 1 72 ? 25.777 35.794 11.873 1.00 15.98 312 TYR A O 1
ATOM 550 N N . TRP A 1 73 ? 27.006 34.004 11.212 1.00 13.03 313 TRP A N 1
ATOM 551 C CA . TRP A 1 73 ? 28.182 34.358 12.015 1.00 12.73 313 TRP A CA 1
ATOM 552 C C . TRP A 1 73 ? 28.859 35.630 11.474 1.00 19.99 313 TRP A C 1
ATOM 553 O O . TRP A 1 73 ? 29.142 36.543 12.260 1.00 17.57 313 TRP A O 1
ATOM 564 N N . PHE A 1 74 ? 29.122 35.705 10.164 1.00 16.64 314 PHE A N 1
ATOM 565 C CA . PHE A 1 74 ? 29.766 36.937 9.645 1.00 18.03 314 PHE A CA 1
ATOM 566 C C . PHE A 1 74 ? 28.930 38.154 9.962 1.00 17.37 314 PHE A C 1
ATOM 567 O O . PHE A 1 74 ? 29.506 39.193 10.345 1.00 18.53 314 PHE A O 1
ATOM 575 N N . GLU A 1 75 ? 27.617 38.126 9.828 1.00 12.24 315 GLU A N 1
ATOM 576 C CA . GLU A 1 75 ? 26.813 39.291 10.072 1.00 11.54 315 GLU A CA 1
ATOM 577 C C . GLU A 1 75 ? 26.649 39.648 11.545 1.00 18.83 315 GLU A C 1
ATOM 578 O O . GLU A 1 75 ? 26.799 40.792 11.954 1.00 18.15 315 GLU A O 1
ATOM 584 N N . SER A 1 76 ? 26.276 38.655 12.351 1.00 17.28 316 SER A N 1
ATOM 585 C CA . SER A 1 76 ? 25.976 38.911 13.756 1.00 16.64 316 SER A CA 1
ATOM 586 C C . SER A 1 76 ? 27.246 39.097 14.585 1.00 19.31 316 SER A C 1
ATOM 587 O O . SER A 1 76 ? 27.146 39.820 15.571 1.00 21.01 316 SER A O 1
ATOM 590 N N . LEU A 1 77 ? 28.338 38.453 14.244 1.00 16.64 317 LEU A N 1
ATOM 591 C CA . LEU A 1 77 ? 29.559 38.534 15.031 1.00 16.70 317 LEU A CA 1
ATOM 592 C C . LEU A 1 77 ? 30.606 39.475 14.478 1.00 25.25 317 LEU A C 1
ATOM 593 O O . LEU A 1 77 ? 31.210 40.203 15.289 1.00 23.16 317 LEU A O 1
ATOM 598 N N . ALA A 1 78 ? 30.887 39.451 13.185 1.00 19.02 318 ALA A N 1
ATOM 599 C CA . ALA A 1 78 ? 31.893 40.344 12.612 1.00 18.17 318 ALA A CA 1
ATOM 600 C C . ALA A 1 78 ? 31.219 41.593 12.057 1.00 19.87 318 ALA A C 1
ATOM 601 O O . ALA A 1 78 ? 31.926 42.501 11.638 1.00 22.83 318 ALA A O 1
ATOM 603 N N . GLY A 1 79 ? 29.902 41.675 12.036 1.00 16.46 319 GLY A N 1
ATOM 604 C CA . GLY A 1 79 ? 29.176 42.809 11.495 1.00 15.65 319 GLY A CA 1
ATOM 605 C C . GLY A 1 79 ? 29.465 43.035 10.010 1.00 23.81 319 GLY A C 1
ATOM 606 O O . GLY A 1 79 ? 29.341 44.162 9.522 1.00 21.66 319 GLY A O 1
ATOM 607 N N . ILE A 1 80 ? 29.840 42.000 9.251 1.00 19.46 320 ILE A N 1
ATOM 608 C CA . ILE A 1 80 ? 30.118 42.131 7.823 1.00 16.18 320 ILE A CA 1
ATOM 609 C C . ILE A 1 80 ? 29.020 41.517 6.949 1.00 19.95 320 ILE A C 1
ATOM 610 O O . ILE A 1 80 ? 28.717 40.331 7.096 1.00 20.43 320 ILE A O 1
ATOM 615 N N . PRO A 1 81 ? 28.448 42.274 6.058 1.00 18.99 321 PRO A N 1
ATOM 616 C CA . PRO A 1 81 ? 27.426 41.805 5.104 1.00 19.17 321 PRO A CA 1
ATOM 617 C C . PRO A 1 81 ? 27.937 40.576 4.386 1.00 15.86 321 PRO A C 1
ATOM 618 O O . PRO A 1 81 ? 29.087 40.511 3.938 1.00 17.42 321 PRO A O 1
ATOM 622 N N . CYS A 1 82 ? 27.082 39.527 4.324 1.00 17.14 322 CYS A N 1
ATOM 623 C CA . CYS A 1 82 ? 27.512 38.288 3.698 1.00 15.23 322 CYS A CA 1
ATOM 624 C C . CYS A 1 82 ? 26.371 37.693 2.854 1.00 18.56 322 CYS A C 1
ATOM 625 O O . CYS A 1 82 ? 25.228 37.662 3.318 1.00 18.18 322 CYS A O 1
ATOM 628 N N . ASP A 1 83 ? 26.722 37.317 1.632 1.00 15.41 323 ASP A N 1
ATOM 629 C CA . ASP A 1 83 ? 25.746 36.658 0.754 1.00 15.58 323 ASP A CA 1
ATOM 630 C C . ASP A 1 83 ? 26.300 35.290 0.392 1.00 15.75 323 ASP A C 1
ATOM 631 O O . ASP A 1 83 ? 27.512 35.128 0.178 1.00 15.34 323 ASP A O 1
ATOM 636 N N . VAL A 1 84 ? 25.401 34.264 0.340 1.00 12.11 324 VAL A N 1
ATOM 637 C CA . VAL A 1 84 ? 25.833 32.929 0.005 1.00 10.91 324 VAL A CA 1
ATOM 638 C C . VAL A 1 84 ? 24.917 32.449 -1.151 1.00 12.04 324 VAL A C 1
ATOM 639 O O . VAL A 1 84 ? 23.704 32.667 -1.060 1.00 11.61 324 VAL A O 1
ATOM 643 N N . GLU A 1 85 ? 25.554 31.876 -2.163 1.00 14.90 325 GLU A N 1
ATOM 644 C CA . GLU A 1 85 ? 24.698 31.423 -3.301 1.00 14.36 325 GLU A CA 1
ATOM 645 C C . GLU A 1 85 ? 25.165 30.133 -3.885 1.00 12.15 325 GLU A C 1
ATOM 646 O O . GLU A 1 85 ? 26.372 29.867 -3.912 1.00 12.68 325 GLU A O 1
ATOM 652 N N . ILE A 1 86 ? 24.196 29.315 -4.391 1.00 13.86 326 ILE A N 1
ATOM 653 C CA . ILE A 1 86 ? 24.516 28.079 -5.120 1.00 14.64 326 ILE A CA 1
ATOM 654 C C . ILE A 1 86 ? 25.413 28.475 -6.312 1.00 14.66 326 ILE A C 1
ATOM 655 O O . ILE A 1 86 ? 25.014 29.444 -7.010 1.00 14.77 326 ILE A O 1
ATOM 660 N N . ALA A 1 87 ? 26.531 27.824 -6.522 1.00 14.08 327 ALA A N 1
ATOM 661 C CA . ALA A 1 87 ? 27.441 28.250 -7.599 1.00 15.92 327 ALA A CA 1
ATOM 662 C C . ALA A 1 87 ? 26.792 28.248 -8.982 1.00 19.41 327 ALA A C 1
ATOM 663 O O . ALA A 1 87 ? 27.084 29.152 -9.754 1.00 16.84 327 ALA A O 1
ATOM 665 N N . SER A 1 88 ? 25.926 27.298 -9.313 1.00 18.36 328 SER A N 1
ATOM 666 C CA . SER A 1 88 ? 25.251 27.290 -10.635 1.00 19.43 328 SER A CA 1
ATOM 667 C C . SER A 1 88 ? 24.359 28.508 -10.762 1.00 20.91 328 SER A C 1
ATOM 668 O O . SER A 1 88 ? 24.285 29.139 -11.837 1.00 23.55 328 SER A O 1
ATOM 671 N N . GLU A 1 89 ? 23.706 28.965 -9.680 1.00 12.12 329 GLU A N 1
ATOM 672 C CA . GLU A 1 89 ? 22.882 30.160 -9.798 1.00 12.62 329 GLU A CA 1
ATOM 673 C C . GLU A 1 89 ? 23.753 31.376 -10.101 1.00 19.00 329 GLU A C 1
ATOM 674 O O . GLU A 1 89 ? 23.387 32.235 -10.913 1.00 18.58 329 GLU A O 1
ATOM 680 N N . PHE A 1 90 ? 24.896 31.443 -9.421 1.00 14.77 330 PHE A N 1
ATOM 681 C CA . PHE A 1 90 ? 25.787 32.576 -9.629 1.00 17.77 330 PHE A CA 1
ATOM 682 C C . PHE A 1 90 ? 26.331 32.599 -11.068 1.00 16.55 330 PHE A C 1
ATOM 683 O O . PHE A 1 90 ? 26.340 33.694 -11.682 1.00 16.77 330 PHE A O 1
ATOM 691 N N . ARG A 1 91 ? 26.849 31.475 -11.551 1.00 16.01 331 ARG A N 1
ATOM 692 C CA . ARG A 1 91 ? 27.495 31.491 -12.856 1.00 16.25 331 ARG A CA 1
ATOM 693 C C . ARG A 1 91 ? 26.554 31.774 -14.017 1.00 18.64 331 ARG A C 1
ATOM 694 O O . ARG A 1 91 ? 27.069 32.189 -15.069 1.00 19.59 331 ARG A O 1
ATOM 702 N N . TYR A 1 92 ? 25.248 31.601 -13.895 1.00 16.61 332 TYR A N 1
ATOM 703 C CA . TYR A 1 92 ? 24.345 31.828 -15.018 1.00 15.55 332 TYR A CA 1
ATOM 704 C C . TYR A 1 92 ? 23.566 33.113 -14.963 1.00 17.48 332 TYR A C 1
ATOM 705 O O . TYR A 1 92 ? 22.660 33.346 -15.770 1.00 20.17 332 TYR A O 1
ATOM 714 N N . ARG A 1 93 ? 23.831 33.982 -13.997 1.00 16.35 333 ARG A N 1
ATOM 715 C CA . ARG A 1 93 ? 23.098 35.226 -13.902 1.00 14.87 333 ARG A CA 1
ATOM 716 C C . ARG A 1 93 ? 24.058 36.425 -13.904 1.00 17.66 333 ARG A C 1
ATOM 717 O O . ARG A 1 93 ? 25.232 36.309 -13.544 1.00 17.62 333 ARG A O 1
ATOM 725 N N . LYS A 1 94 ? 23.489 37.569 -14.316 1.00 17.50 334 LYS A N 1
ATOM 726 C CA . LYS A 1 94 ? 24.258 38.810 -14.275 1.00 18.37 334 LYS A CA 1
ATOM 727 C C . LYS A 1 94 ? 23.989 39.391 -12.866 1.00 14.72 334 LYS A C 1
ATOM 728 O O . LYS A 1 94 ? 22.886 39.823 -12.571 1.00 16.16 334 LYS A O 1
ATOM 734 N N . SER A 1 95 ? 25.048 39.360 -12.068 1.00 19.01 335 SER A N 1
ATOM 735 C CA . SER A 1 95 ? 24.929 39.845 -10.692 1.00 17.54 335 SER A CA 1
ATOM 736 C C . SER A 1 95 ? 25.449 41.257 -10.521 1.00 22.49 335 SER A C 1
ATOM 737 O O . SER A 1 95 ? 26.165 41.831 -11.354 1.00 21.02 335 SER A O 1
ATOM 740 N N . ALA A 1 96 ? 25.035 41.868 -9.411 1.00 19.48 336 ALA A N 1
ATOM 741 C CA . ALA A 1 96 ? 25.495 43.213 -9.023 1.00 15.78 336 ALA A CA 1
ATOM 742 C C . ALA A 1 96 ? 26.593 42.987 -7.977 1.00 27.69 336 ALA A C 1
ATOM 743 O O . ALA A 1 96 ? 26.271 42.507 -6.865 1.00 30.74 336 ALA A O 1
ATOM 745 N N . VAL A 1 97 ? 27.857 43.190 -8.280 1.00 26.48 337 VAL A N 1
ATOM 746 C CA . VAL A 1 97 ? 28.943 42.937 -7.315 1.00 29.09 337 VAL A CA 1
ATOM 747 C C . VAL A 1 97 ? 28.963 44.047 -6.269 1.00 29.16 337 VAL A C 1
ATOM 748 O O . VAL A 1 97 ? 28.758 45.198 -6.626 1.00 27.60 337 VAL A O 1
ATOM 752 N N . ARG A 1 98 ? 29.122 43.687 -4.989 1.00 27.56 338 ARG A N 1
ATOM 753 C CA . ARG A 1 98 ? 29.154 44.699 -3.937 1.00 28.18 338 ARG A CA 1
ATOM 754 C C . ARG A 1 98 ? 30.572 45.295 -3.848 1.00 22.98 338 ARG A C 1
ATOM 755 O O . ARG A 1 98 ? 31.578 44.725 -4.298 1.00 23.07 338 ARG A O 1
ATOM 763 N N . ARG A 1 99 ? 30.609 46.484 -3.258 1.00 25.10 339 ARG A N 1
ATOM 764 C CA . ARG A 1 99 ? 31.887 47.205 -3.072 1.00 24.87 339 ARG A CA 1
ATOM 765 C C . ARG A 1 99 ? 32.798 46.466 -2.104 1.00 24.29 339 ARG A C 1
ATOM 766 O O . ARG A 1 99 ? 32.362 45.953 -1.059 1.00 27.65 339 ARG A O 1
ATOM 774 N N . ASN A 1 100 ? 34.064 46.337 -2.465 1.00 22.33 340 ASN A N 1
ATOM 775 C CA . ASN A 1 100 ? 35.074 45.693 -1.657 1.00 24.88 340 ASN A CA 1
ATOM 776 C C . ASN A 1 100 ? 34.597 44.327 -1.169 1.00 29.27 340 ASN A C 1
ATOM 777 O O . ASN A 1 100 ? 34.618 44.027 0.019 1.00 21.60 340 ASN A O 1
ATOM 782 N N . SER A 1 101 ? 34.205 43.540 -2.156 1.00 22.36 341 SER A N 1
ATOM 783 C CA . SER A 1 101 ? 33.680 42.199 -1.868 1.00 19.00 341 SER A CA 1
ATOM 784 C C . SER A 1 101 ? 34.745 41.141 -1.972 1.00 20.96 341 SER A C 1
ATOM 785 O O . SER A 1 101 ? 35.567 41.077 -2.889 1.00 22.14 341 SER A O 1
ATOM 788 N N . LEU A 1 102 ? 34.794 40.260 -0.954 1.00 17.78 342 LEU A N 1
ATOM 789 C CA . LEU A 1 102 ? 35.694 39.134 -0.949 1.00 16.82 342 LEU A CA 1
ATOM 790 C C . LEU A 1 102 ? 34.911 37.889 -1.469 1.00 20.68 342 LEU A C 1
ATOM 791 O O . LEU A 1 102 ? 33.835 37.597 -0.941 1.00 20.44 342 LEU A O 1
ATOM 796 N N . MET A 1 103 ? 35.471 37.217 -2.449 1.00 18.67 343 MET A N 1
ATOM 797 C CA . MET A 1 103 ? 34.862 35.987 -2.973 1.00 21.48 343 MET A CA 1
ATOM 798 C C . MET A 1 103 ? 35.470 34.794 -2.227 1.00 18.69 343 MET A C 1
ATOM 799 O O . MET A 1 103 ? 36.687 34.564 -2.178 1.00 21.10 343 MET A O 1
ATOM 804 N N . ILE A 1 104 ? 34.586 33.989 -1.628 1.00 17.25 344 ILE A N 1
ATOM 805 C CA . ILE A 1 104 ? 34.997 32.790 -0.918 1.00 16.81 344 ILE A CA 1
ATOM 806 C C . ILE A 1 104 ? 34.296 31.573 -1.586 1.00 13.93 344 ILE A C 1
ATOM 807 O O . ILE A 1 104 ? 33.076 31.616 -1.813 1.00 14.50 344 ILE A O 1
ATOM 812 N N . THR A 1 105 ? 35.086 30.559 -1.900 1.00 14.37 345 THR A N 1
ATOM 813 C CA . THR A 1 105 ? 34.482 29.329 -2.409 1.00 16.48 345 THR A CA 1
ATOM 814 C C . THR A 1 105 ? 34.672 28.250 -1.328 1.00 19.22 345 THR A C 1
ATOM 815 O O . THR A 1 105 ? 35.715 28.229 -0.648 1.00 16.76 345 THR A O 1
ATOM 819 N N . LEU A 1 106 ? 33.661 27.405 -1.189 1.00 14.75 346 LEU A N 1
ATOM 820 C CA . LEU A 1 106 ? 33.762 26.297 -0.236 1.00 14.04 346 LEU A CA 1
ATOM 821 C C . LEU A 1 106 ? 33.657 25.023 -1.077 1.00 13.57 346 LEU A C 1
ATOM 822 O O . LEU A 1 106 ? 32.673 24.916 -1.828 1.00 14.46 346 LEU A O 1
ATOM 827 N N . SER A 1 107 ? 34.575 24.108 -0.915 1.00 12.02 347 SER A N 1
ATOM 828 C CA . SER A 1 107 ? 34.507 22.880 -1.679 1.00 14.06 347 SER A CA 1
ATOM 829 C C . SER A 1 107 ? 35.328 21.797 -1.037 1.00 16.56 347 SER A C 1
ATOM 830 O O . SER A 1 107 ? 36.531 22.051 -0.790 1.00 17.99 347 SER A O 1
ATOM 833 N N . GLN A 1 108 ? 34.770 20.610 -0.789 1.00 12.99 348 GLN A N 1
ATOM 834 C CA . GLN A 1 108 ? 35.626 19.553 -0.248 1.00 15.24 348 GLN A CA 1
ATOM 835 C C . GLN A 1 108 ? 36.716 19.207 -1.267 1.00 18.33 348 GLN A C 1
ATOM 836 O O . GLN A 1 108 ? 37.914 19.151 -0.988 1.00 16.23 348 GLN A O 1
ATOM 842 N N . SER A 1 109 ? 36.255 18.925 -2.502 1.00 16.02 349 SER A N 1
ATOM 843 C CA . SER A 1 109 ? 37.146 18.498 -3.573 1.00 15.93 349 SER A CA 1
ATOM 844 C C . SER A 1 109 ? 37.975 19.581 -4.258 1.00 15.67 349 SER A C 1
ATOM 845 O O . SER A 1 109 ? 39.053 19.175 -4.737 1.00 18.01 349 SER A O 1
ATOM 848 N N . GLY A 1 110 ? 37.553 20.811 -4.366 1.00 15.34 350 GLY A N 1
ATOM 849 C CA . GLY A 1 110 ? 38.305 21.859 -5.055 1.00 16.62 350 GLY A CA 1
ATOM 850 C C . GLY A 1 110 ? 38.137 21.699 -6.585 1.00 21.85 350 GLY A C 1
ATOM 851 O O . GLY A 1 110 ? 38.793 22.429 -7.318 1.00 20.12 350 GLY A O 1
ATOM 852 N N . GLU A 1 111 ? 37.276 20.800 -7.042 1.00 15.79 351 GLU A N 1
ATOM 853 C CA . GLU A 1 111 ? 37.105 20.554 -8.471 1.00 16.71 351 GLU A CA 1
ATOM 854 C C . GLU A 1 111 ? 35.675 20.652 -9.001 1.00 20.80 351 GLU A 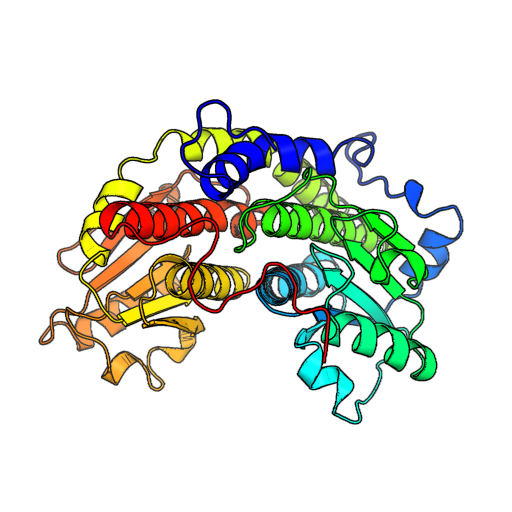C 1
ATOM 855 O O . GLU A 1 111 ? 35.450 20.429 -10.204 1.00 20.26 351 GLU A O 1
ATOM 861 N N . THR A 1 112 ? 34.683 20.920 -8.170 1.00 15.59 352 THR A N 1
ATOM 862 C CA . THR A 1 112 ? 33.297 21.013 -8.628 1.00 15.59 352 THR A CA 1
ATOM 863 C C . THR A 1 112 ? 33.191 22.009 -9.780 1.00 16.75 352 THR A C 1
ATOM 864 O O . THR A 1 112 ? 33.569 23.156 -9.592 1.00 16.41 352 THR A O 1
ATOM 868 N N . ALA A 1 113 ? 32.675 21.555 -10.929 1.00 17.30 353 ALA A N 1
ATOM 869 C CA . ALA A 1 113 ? 32.611 22.444 -12.103 1.00 18.41 353 ALA A CA 1
ATOM 870 C C . ALA A 1 113 ? 31.889 23.730 -11.879 1.00 16.58 353 ALA A C 1
ATOM 871 O O . ALA A 1 113 ? 32.383 24.824 -12.254 1.00 19.53 353 ALA A O 1
ATOM 873 N N . ASP A 1 114 ? 30.707 23.722 -11.226 1.00 15.06 354 ASP A N 1
ATOM 874 C CA . ASP A 1 114 ? 30.000 24.988 -11.019 1.00 14.62 354 ASP A CA 1
ATOM 875 C C . ASP A 1 114 ? 30.756 25.978 -10.122 1.00 16.10 354 ASP A C 1
ATOM 876 O O . ASP A 1 114 ? 30.760 27.186 -10.337 1.00 16.33 354 ASP A O 1
ATOM 881 N N . THR A 1 115 ? 31.339 25.436 -9.045 1.00 16.16 355 THR A N 1
ATOM 882 C CA . THR A 1 115 ? 32.065 26.294 -8.098 1.00 16.10 355 THR A CA 1
ATOM 883 C C . THR A 1 115 ? 33.297 26.908 -8.801 1.00 13.37 355 THR A C 1
ATOM 884 O O . THR A 1 115 ? 33.568 28.093 -8.674 1.00 16.83 355 THR A O 1
ATOM 888 N N . LEU A 1 116 ? 34.011 26.086 -9.537 1.00 14.67 356 LEU A N 1
ATOM 889 C CA . LEU A 1 116 ? 35.207 26.547 -10.299 1.00 18.09 356 LEU A CA 1
ATOM 890 C C . LEU A 1 116 ? 34.784 27.578 -11.335 1.00 19.15 356 LEU A C 1
ATOM 891 O O . LEU A 1 116 ? 35.439 28.605 -11.476 1.00 18.92 356 LEU A O 1
ATOM 896 N N . ALA A 1 117 ? 33.658 27.339 -12.028 1.00 16.41 357 ALA A N 1
ATOM 897 C CA . ALA A 1 117 ? 33.157 28.321 -12.976 1.00 17.62 357 ALA A CA 1
ATOM 898 C C . ALA A 1 117 ? 32.854 29.629 -12.260 1.00 21.07 357 ALA A C 1
ATOM 899 O O . ALA A 1 117 ? 33.166 30.704 -12.762 1.00 20.80 357 ALA A O 1
ATOM 901 N N . GLY A 1 118 ? 32.220 29.576 -11.087 1.00 18.80 358 GLY A N 1
ATOM 902 C CA . GLY A 1 118 ? 31.907 30.777 -10.327 1.00 17.14 358 GLY A CA 1
ATOM 903 C C . GLY A 1 118 ? 33.181 31.552 -9.974 1.00 17.14 358 GLY A C 1
ATOM 904 O O . GLY A 1 118 ? 33.207 32.781 -10.078 1.00 18.93 358 GLY A O 1
ATOM 905 N N . LEU A 1 119 ? 34.231 30.875 -9.528 1.00 16.06 359 LEU A N 1
ATOM 906 C CA . LEU A 1 119 ? 35.490 31.543 -9.192 1.00 16.69 359 LEU A CA 1
ATOM 907 C C . LEU A 1 119 ? 36.097 32.208 -10.450 1.00 21.35 359 LEU A C 1
ATOM 908 O O . LEU A 1 119 ? 36.531 33.340 -10.392 1.00 21.58 359 LEU A O 1
ATOM 913 N N . ARG A 1 120 ? 36.160 31.441 -11.543 1.00 18.74 360 ARG A N 1
ATOM 914 C CA . ARG A 1 120 ? 36.754 32.012 -12.776 1.00 19.78 360 ARG A CA 1
ATOM 915 C C . ARG A 1 120 ? 35.981 33.220 -13.226 1.00 22.59 360 ARG A C 1
ATOM 916 O O . ARG A 1 120 ? 36.563 34.271 -13.523 1.00 23.42 360 ARG A O 1
ATOM 924 N N . LEU A 1 121 ? 34.655 33.142 -13.242 1.00 22.37 361 LEU A N 1
ATOM 925 C CA . LEU A 1 121 ? 33.826 34.280 -13.618 1.00 21.60 361 LEU A CA 1
ATOM 926 C C . LEU A 1 121 ? 34.053 35.489 -12.724 1.00 27.90 361 LEU A C 1
ATOM 927 O O . LEU A 1 121 ? 34.115 36.652 -13.167 1.00 25.27 361 LEU A O 1
ATOM 932 N N . SER A 1 122 ? 34.172 35.270 -11.415 1.00 23.90 362 SER A N 1
ATOM 933 C CA . SER A 1 122 ? 34.344 36.326 -10.445 1.00 25.20 362 SER A CA 1
ATOM 934 C C . SER A 1 122 ? 35.627 37.112 -10.753 1.00 21.84 362 SER A C 1
ATOM 935 O O . SER A 1 122 ? 35.658 38.293 -10.432 1.00 25.41 362 SER A O 1
ATOM 938 N N . LYS A 1 123 ? 36.633 36.480 -11.340 1.00 21.71 363 LYS A N 1
ATOM 939 C CA . LYS A 1 123 ? 37.880 37.180 -11.638 1.00 25.72 363 LYS A CA 1
ATOM 940 C C . LYS A 1 123 ? 37.705 38.360 -12.570 1.00 30.84 363 LYS A C 1
ATOM 941 O O . LYS A 1 123 ? 38.520 39.273 -12.618 1.00 31.05 363 LYS A O 1
ATOM 947 N N . GLU A 1 124 ? 36.589 38.388 -13.267 1.00 30.43 364 GLU A N 1
ATOM 948 C CA . GLU A 1 124 ? 36.296 39.451 -14.217 1.00 32.44 364 GLU A CA 1
ATOM 949 C C . GLU A 1 124 ? 35.250 40.414 -13.737 1.00 33.00 364 GLU A C 1
ATOM 950 O O . GLU A 1 124 ? 34.913 41.386 -14.419 1.00 31.84 364 GLU A O 1
ATOM 956 N N . LEU A 1 125 ? 34.711 40.200 -12.537 1.00 24.81 365 LEU A N 1
ATOM 957 C CA . LEU A 1 125 ? 33.616 40.949 -11.992 1.00 24.33 365 LEU A CA 1
ATOM 958 C C . LEU A 1 125 ? 33.935 41.985 -10.950 1.00 27.88 365 LEU A C 1
ATOM 959 O O . LEU A 1 125 ? 32.983 42.588 -10.408 1.00 29.58 365 LEU A O 1
ATOM 964 N N . GLY A 1 126 ? 35.213 42.205 -10.648 1.00 25.43 366 GLY A N 1
ATOM 965 C CA . GLY A 1 126 ? 35.551 43.228 -9.674 1.00 28.36 366 GLY A CA 1
ATOM 966 C C . GLY A 1 126 ? 35.551 42.877 -8.204 1.00 31.84 366 GLY A C 1
ATOM 967 O O . GLY A 1 126 ? 35.287 43.784 -7.378 1.00 30.51 366 GLY A O 1
ATOM 968 N N . TYR A 1 127 ? 35.841 41.633 -7.837 1.00 26.10 367 TYR A N 1
ATOM 969 C CA . TYR A 1 127 ? 35.911 41.306 -6.402 1.00 24.23 367 TYR A CA 1
ATOM 970 C C . TYR A 1 127 ? 37.267 41.775 -5.894 1.00 27.17 367 TYR A C 1
ATOM 971 O O . TYR A 1 127 ? 38.178 41.888 -6.729 1.00 25.63 367 TYR A O 1
ATOM 980 N N . LEU A 1 128 ? 37.433 41.995 -4.603 1.00 27.23 368 LEU A N 1
ATOM 981 C CA . LEU A 1 128 ? 38.738 42.374 -4.059 1.00 26.09 368 LEU A CA 1
ATOM 982 C C . LEU A 1 128 ? 39.735 41.242 -4.294 1.00 27.59 368 LEU A C 1
ATOM 983 O O . LEU A 1 128 ? 40.918 41.452 -4.529 1.00 28.41 368 LEU A O 1
ATOM 988 N N . GLY A 1 129 ? 39.269 39.999 -4.154 1.00 23.55 369 GLY A N 1
ATOM 989 C CA . GLY A 1 129 ? 40.153 38.849 -4.319 1.00 18.15 369 GLY A CA 1
ATOM 990 C C . GLY A 1 129 ? 39.348 37.583 -3.915 1.00 16.56 369 GLY A C 1
ATOM 991 O O . GLY A 1 129 ? 38.171 37.723 -3.583 1.00 18.87 369 GLY A O 1
ATOM 992 N N . SER A 1 130 ? 40.020 36.465 -3.986 1.00 17.69 370 SER A N 1
ATOM 993 C CA . SER A 1 130 ? 39.326 35.212 -3.670 1.00 19.71 370 SER A CA 1
ATOM 994 C C . SER A 1 130 ? 40.052 34.405 -2.619 1.00 21.51 370 SER A C 1
ATOM 995 O O . SER A 1 130 ? 41.274 34.404 -2.498 1.00 19.55 370 SER A O 1
ATOM 998 N N . LEU A 1 131 ? 39.250 33.662 -1.856 1.00 17.92 371 LEU A N 1
ATOM 999 C CA . LEU A 1 131 ? 39.761 32.777 -0.823 1.00 17.98 371 LEU A CA 1
ATOM 1000 C C . LEU A 1 131 ? 39.072 31.418 -1.025 1.00 17.55 371 LEU A C 1
ATOM 1001 O O . LEU A 1 131 ? 37.852 31.406 -1.161 1.00 17.44 371 LEU A O 1
ATOM 1006 N N . ALA A 1 132 ? 39.855 30.365 -1.119 1.00 16.56 372 ALA A N 1
ATOM 1007 C CA . ALA A 1 132 ? 39.332 29.027 -1.275 1.00 17.22 372 ALA A CA 1
ATOM 1008 C C . ALA A 1 132 ? 39.400 28.325 0.101 1.00 21.83 372 ALA A C 1
ATOM 1009 O O . ALA A 1 132 ? 40.463 28.320 0.722 1.00 17.26 372 ALA A O 1
ATOM 1011 N N . ILE A 1 133 ? 38.271 27.761 0.521 1.00 17.76 373 ILE A N 1
ATOM 1012 C CA . ILE A 1 133 ? 38.281 26.938 1.763 1.00 16.35 373 ILE A CA 1
ATOM 1013 C C . ILE A 1 133 ? 38.044 25.529 1.202 1.00 16.41 373 ILE A C 1
ATOM 1014 O O . ILE A 1 133 ? 36.973 25.289 0.605 1.00 16.62 373 ILE A O 1
ATOM 1019 N N . CYS A 1 134 ? 39.031 24.649 1.271 1.00 16.09 374 CYS A N 1
ATOM 1020 C CA . CYS A 1 134 ? 38.973 23.359 0.590 1.00 15.78 374 CYS A CA 1
ATOM 1021 C C . CYS A 1 134 ? 39.680 22.245 1.310 1.00 17.23 374 CYS A C 1
ATOM 1022 O O . CYS A 1 134 ? 40.536 22.528 2.175 1.00 18.44 374 CYS A O 1
ATOM 1025 N N . ASN A 1 135 ? 39.379 20.969 1.046 1.00 15.80 375 ASN A N 1
ATOM 1026 C CA . ASN A 1 135 ? 40.006 19.861 1.733 1.00 15.49 375 ASN A CA 1
ATOM 1027 C C . ASN A 1 135 ? 41.052 19.130 0.906 1.00 19.97 375 ASN A C 1
ATOM 1028 O O . ASN A 1 135 ? 41.699 18.197 1.392 1.00 19.83 375 ASN A O 1
ATOM 1033 N N . VAL A 1 136 ? 41.178 19.497 -0.373 1.00 18.54 376 VAL A N 1
ATOM 1034 C CA . VAL A 1 136 ? 42.135 18.833 -1.266 1.00 18.16 376 VAL A CA 1
ATOM 1035 C C . VAL A 1 136 ? 43.156 19.844 -1.782 1.00 22.44 376 VAL A C 1
ATOM 1036 O O . VAL A 1 136 ? 42.915 20.838 -2.485 1.00 21.28 376 VAL A O 1
ATOM 1040 N N . PRO A 1 137 ? 44.375 19.647 -1.306 1.00 26.45 377 PRO A N 1
ATOM 1041 C CA . PRO A 1 137 ? 45.498 20.508 -1.639 1.00 30.29 377 PRO A CA 1
ATOM 1042 C C . PRO A 1 137 ? 45.820 20.384 -3.131 1.00 30.17 377 PRO A C 1
ATOM 1043 O O . PRO A 1 137 ? 45.685 19.285 -3.715 1.00 28.45 377 PRO A O 1
ATOM 1047 N N . GLY A 1 138 ? 46.207 21.504 -3.740 1.00 27.41 378 GLY A N 1
ATOM 1048 C CA . GLY A 1 138 ? 46.582 21.478 -5.142 1.00 33.96 378 GLY A CA 1
ATOM 1049 C C . GLY A 1 138 ? 45.444 21.297 -6.118 1.00 33.02 378 GLY A C 1
ATOM 1050 O O . GLY A 1 138 ? 45.692 21.096 -7.316 1.00 31.88 378 GLY A O 1
ATOM 1051 N N . SER A 1 139 ? 44.212 21.381 -5.648 1.00 25.33 379 SER A N 1
ATOM 1052 C CA . SER A 1 139 ? 43.046 21.230 -6.533 1.00 22.06 379 SER A CA 1
ATOM 1053 C C . SER A 1 139 ? 42.853 22.544 -7.269 1.00 20.49 379 SER A C 1
ATOM 1054 O O . SER A 1 139 ? 43.448 23.553 -6.867 1.00 19.20 379 SER A O 1
ATOM 1057 N N . SER A 1 140 ? 42.035 22.555 -8.318 1.00 19.41 380 SER A N 1
ATOM 1058 C CA . SER A 1 140 ? 41.840 23.765 -9.096 1.00 17.75 380 SER A CA 1
ATOM 1059 C C . SER A 1 140 ? 41.412 24.962 -8.308 1.00 19.96 380 SER A C 1
ATOM 1060 O O . SER A 1 140 ? 41.933 26.046 -8.556 1.00 19.35 380 SER A O 1
ATOM 1063 N N . LEU A 1 141 ? 40.420 24.774 -7.405 1.00 20.02 381 LEU A N 1
ATOM 1064 C CA . LEU A 1 141 ? 39.955 25.962 -6.660 1.00 17.01 381 LEU A CA 1
ATOM 1065 C C . LEU A 1 141 ? 41.046 26.576 -5.789 1.00 16.31 381 LEU A C 1
ATOM 1066 O O . LEU A 1 141 ? 41.101 27.806 -5.605 1.00 19.46 381 LEU A O 1
ATOM 1071 N N . VAL A 1 142 ? 41.891 25.682 -5.273 1.00 17.14 382 VAL A N 1
ATOM 1072 C CA . VAL A 1 142 ? 42.986 26.150 -4.393 1.00 19.99 382 VAL A CA 1
ATOM 1073 C C . VAL A 1 142 ? 44.012 26.893 -5.256 1.00 25.02 382 VAL A C 1
ATOM 1074 O O . VAL A 1 142 ? 44.365 28.034 -4.955 1.00 24.33 382 VAL A O 1
ATOM 1078 N N . ARG A 1 143 ? 44.432 26.244 -6.349 1.00 25.60 383 ARG A N 1
ATOM 1079 C CA . ARG A 1 143 ? 45.417 26.867 -7.247 1.00 22.98 383 ARG A CA 1
ATOM 1080 C C . ARG A 1 143 ? 44.984 28.191 -7.821 1.00 24.72 383 ARG A C 1
ATOM 1081 O O . ARG A 1 143 ? 45.819 29.111 -7.937 1.00 29.69 383 ARG A O 1
ATOM 1089 N N . GLU A 1 144 ? 43.724 28.330 -8.199 1.00 19.93 384 GLU A N 1
ATOM 1090 C CA . GLU A 1 144 ? 43.234 29.547 -8.835 1.00 17.28 384 GLU A CA 1
ATOM 1091 C C . GLU A 1 144 ? 42.766 30.636 -7.929 1.00 20.29 384 GLU A C 1
ATOM 1092 O O . GLU A 1 144 ? 42.376 31.702 -8.419 1.00 24.61 384 GLU A O 1
ATOM 1098 N N . SER A 1 145 ? 42.729 30.413 -6.609 1.00 19.56 385 SER A N 1
ATOM 1099 C CA . SER A 1 145 ? 42.253 31.493 -5.729 1.00 19.65 385 SER A CA 1
ATOM 1100 C C . SER A 1 145 ? 43.454 32.313 -5.261 1.00 21.45 385 SER A C 1
ATOM 1101 O O . SER A 1 145 ? 44.576 31.767 -5.263 1.00 24.34 385 SER A O 1
ATOM 1104 N N . ASP A 1 146 ? 43.233 33.534 -4.816 1.00 19.98 386 ASP A N 1
ATOM 1105 C CA . ASP A 1 146 ? 44.355 34.345 -4.305 1.00 21.02 386 ASP A CA 1
ATOM 1106 C C . ASP A 1 146 ? 44.900 33.746 -3.010 1.00 29.01 386 ASP A C 1
ATOM 1107 O O . ASP A 1 146 ? 46.106 33.646 -2.795 1.00 30.06 386 ASP A O 1
ATOM 1112 N N . LEU A 1 147 ? 43.987 33.365 -2.136 1.00 24.24 387 LEU A N 1
ATOM 1113 C CA . LEU A 1 147 ? 44.275 32.812 -0.823 1.00 22.16 387 LEU A CA 1
ATOM 1114 C C . LEU A 1 147 ? 43.581 31.453 -0.637 1.00 23.16 387 LEU A C 1
ATOM 1115 O O . LEU A 1 147 ? 42.536 31.196 -1.241 1.00 20.61 387 LEU A O 1
ATOM 1120 N N . ALA A 1 148 ? 44.146 30.596 0.208 1.00 20.76 388 ALA A N 1
ATOM 1121 C CA . ALA A 1 148 ? 43.506 29.311 0.484 1.00 18.90 388 ALA A CA 1
ATOM 1122 C C . ALA A 1 148 ? 43.678 28.933 1.965 1.00 27.07 388 ALA A C 1
ATOM 1123 O O . ALA A 1 148 ? 44.762 29.127 2.526 1.00 23.69 388 ALA A O 1
ATOM 1125 N N . LEU A 1 149 ? 42.631 28.395 2.574 1.00 20.82 389 LEU A N 1
ATOM 1126 C CA . LEU A 1 149 ? 42.716 27.883 3.952 1.00 18.55 389 LEU A CA 1
ATOM 1127 C C . LEU A 1 149 ? 42.282 26.417 3.855 1.00 18.29 389 LEU A C 1
ATOM 1128 O O . LEU A 1 149 ? 41.090 26.195 3.593 1.00 18.95 389 LEU A O 1
ATOM 1133 N N . MET A 1 150 ? 43.182 25.461 3.977 1.00 16.86 390 MET A N 1
ATOM 1134 C CA . MET A 1 150 ? 42.802 24.053 3.862 1.00 18.54 390 MET A CA 1
ATOM 1135 C C . MET A 1 150 ? 42.097 23.547 5.115 1.00 25.52 390 MET A C 1
ATOM 1136 O O . MET A 1 150 ? 42.467 23.981 6.212 1.00 19.80 390 MET A O 1
ATOM 1141 N N . THR A 1 151 ? 41.118 22.665 4.976 1.00 18.62 391 THR A N 1
ATOM 1142 C CA . THR A 1 151 ? 40.416 22.188 6.172 1.00 19.49 391 THR A CA 1
ATOM 1143 C C . THR A 1 151 ? 41.209 21.115 6.881 1.00 22.35 391 THR A C 1
ATOM 1144 O O . THR A 1 151 ? 40.985 20.945 8.095 1.00 27.68 391 THR A O 1
ATOM 1148 N N . ASN A 1 152 ? 42.129 20.407 6.250 1.00 19.86 392 ASN A N 1
ATOM 1149 C CA . ASN A 1 152 ? 42.930 19.421 7.028 1.00 23.72 392 ASN A CA 1
ATOM 1150 C C . ASN A 1 152 ? 42.150 18.323 7.723 1.00 21.86 392 ASN A C 1
ATOM 1151 O O . ASN A 1 152 ? 42.521 17.823 8.796 1.00 20.64 392 ASN A O 1
ATOM 1156 N N . ALA A 1 153 ? 41.077 17.827 7.121 1.00 19.27 393 ALA A N 1
ATOM 1157 C CA . ALA A 1 153 ? 40.249 16.774 7.692 1.00 15.76 393 ALA A CA 1
ATOM 1158 C C . ALA A 1 153 ? 40.725 15.379 7.345 1.00 17.52 393 ALA A C 1
ATOM 1159 O O . ALA A 1 153 ? 40.185 14.368 7.827 1.00 20.10 393 ALA A O 1
ATOM 1161 N N . GLY A 1 154 ? 41.719 15.321 6.439 1.00 17.50 394 GLY A N 1
ATOM 1162 C CA . GLY A 1 154 ? 42.181 14.013 5.929 1.00 16.74 394 GLY A CA 1
ATOM 1163 C C . GLY A 1 154 ? 41.253 13.645 4.735 1.00 19.67 394 GLY A C 1
ATOM 1164 O O . GLY A 1 154 ? 40.208 14.291 4.533 1.00 17.38 394 GLY A O 1
ATOM 1165 N N . THR A 1 155 ? 41.625 12.671 3.919 1.00 18.98 395 THR A N 1
ATOM 1166 C CA . THR A 1 155 ? 40.775 12.347 2.769 1.00 20.44 395 THR A CA 1
ATOM 1167 C C . THR A 1 155 ? 39.391 11.877 3.229 1.00 21.76 395 THR A C 1
ATOM 1168 O O . THR A 1 155 ? 39.232 11.192 4.247 1.00 17.68 395 THR A O 1
ATOM 1172 N N . GLU A 1 156 ? 38.390 12.266 2.440 1.00 15.40 396 GLU A N 1
ATOM 1173 C CA . GLU A 1 156 ? 37.003 11.920 2.723 1.00 15.08 396 GLU A CA 1
ATOM 1174 C C . GLU A 1 156 ? 36.521 11.064 1.547 1.00 16.80 396 GLU A C 1
ATOM 1175 O O . GLU A 1 156 ? 36.428 11.569 0.423 1.00 17.76 396 GLU A O 1
ATOM 1181 N N . ILE A 1 157 ? 36.268 9.811 1.810 1.00 15.24 397 ILE A N 1
ATOM 1182 C CA . ILE A 1 157 ? 35.877 8.837 0.798 1.00 14.86 397 ILE A CA 1
ATOM 1183 C C . ILE A 1 157 ? 34.378 8.682 0.680 1.00 17.26 397 ILE A C 1
ATOM 1184 O O . ILE A 1 157 ? 33.882 8.407 -0.427 1.00 15.58 397 ILE A O 1
ATOM 1189 N N . GLY A 1 158 ? 33.615 8.808 1.769 1.00 15.47 398 GLY A N 1
ATOM 1190 C CA . GLY A 1 158 ? 32.157 8.700 1.687 1.00 12.74 398 GLY A CA 1
ATOM 1191 C C . GLY A 1 158 ? 31.655 9.708 0.647 1.00 15.52 398 GLY A C 1
ATOM 1192 O O . GLY A 1 158 ? 32.141 10.836 0.632 1.00 15.92 398 GLY A O 1
ATOM 1193 N N . VAL A 1 159 ? 30.693 9.268 -0.200 1.00 16.52 399 VAL A N 1
ATOM 1194 C CA . VAL A 1 159 ? 30.180 10.210 -1.212 1.00 14.74 399 VAL A CA 1
ATOM 1195 C C . VAL A 1 159 ? 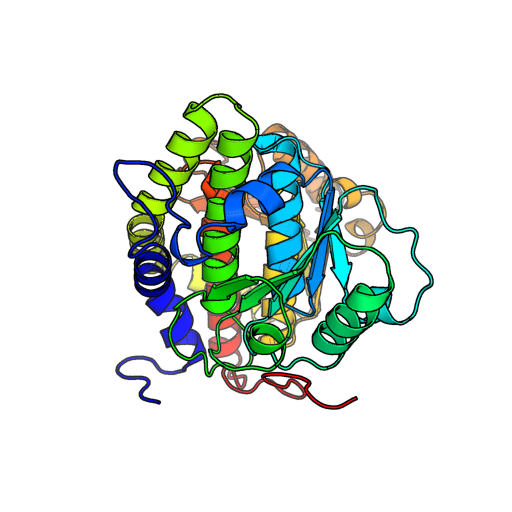29.512 11.396 -0.568 1.00 15.50 399 VAL A C 1
ATOM 1196 O O . VAL A 1 159 ? 29.610 12.521 -1.090 1.00 16.07 399 VAL A O 1
ATOM 1200 N N . ALA A 1 160 ? 28.845 11.195 0.559 1.00 14.01 400 ALA A N 1
ATOM 1201 C CA . ALA A 1 160 ? 28.197 12.274 1.307 1.00 14.79 400 ALA A CA 1
ATOM 1202 C C . ALA A 1 160 ? 29.221 12.905 2.270 1.00 20.42 400 ALA A C 1
ATOM 1203 O O . ALA A 1 160 ? 29.918 12.171 2.981 1.00 22.48 400 ALA A O 1
ATOM 1205 N N . SER A 1 161 ? 29.371 14.198 2.326 1.00 13.79 401 SER A N 1
ATOM 1206 C CA . SER A 1 161 ? 30.343 14.899 3.174 1.00 15.14 401 SER A CA 1
ATOM 1207 C C . SER A 1 161 ? 29.920 14.956 4.653 1.00 13.29 401 SER A C 1
ATOM 1208 O O . SER A 1 161 ? 28.793 15.305 4.941 1.00 13.42 401 SER A O 1
ATOM 1212 N N . THR A 1 162 ? 30.878 14.688 5.546 1.00 12.88 402 THR A N 1
ATOM 1213 C CA . THR A 1 162 ? 30.600 14.743 6.993 1.00 13.95 402 THR A CA 1
ATOM 1214 C C . THR A 1 162 ? 31.708 15.628 7.621 1.00 12.86 402 THR A C 1
ATOM 1215 O O . THR A 1 162 ? 31.437 16.807 7.847 1.00 11.49 402 THR A O 1
ATOM 1219 N N . LYS A 1 163 ? 32.896 15.027 7.794 1.00 12.86 403 LYS A N 1
ATOM 1220 C CA . LYS A 1 163 ? 34.005 15.837 8.382 1.00 14.18 403 LYS A CA 1
ATOM 1221 C C . LYS A 1 163 ? 34.378 17.005 7.495 1.00 17.59 403 LYS A C 1
ATOM 1222 O O . LYS A 1 163 ? 34.850 18.029 8.011 1.00 16.26 403 LYS A O 1
ATOM 1228 N N . ALA A 1 164 ? 34.153 16.910 6.159 1.00 13.74 404 ALA A N 1
ATOM 1229 C CA . ALA A 1 164 ? 34.484 18.092 5.334 1.00 13.81 404 ALA A CA 1
ATOM 1230 C C . ALA A 1 164 ? 33.595 19.264 5.708 1.00 13.94 404 ALA A C 1
ATOM 1231 O O . ALA A 1 164 ? 34.033 20.432 5.628 1.00 14.83 404 ALA A O 1
ATOM 1233 N N . PHE A 1 165 ? 32.349 19.008 6.097 1.00 10.97 405 PHE A N 1
ATOM 1234 C CA . PHE A 1 165 ? 31.386 20.047 6.440 1.00 9.86 405 PHE A CA 1
ATOM 1235 C C . PHE A 1 165 ? 31.707 20.713 7.787 1.00 12.19 405 PHE A C 1
ATOM 1236 O O . PHE A 1 165 ? 31.701 21.918 7.926 1.00 13.29 405 PHE A O 1
ATOM 1244 N N . THR A 1 166 ? 31.947 19.862 8.788 1.00 12.02 406 THR A N 1
ATOM 1245 C CA . THR A 1 166 ? 32.245 20.430 10.127 1.00 12.93 406 THR A CA 1
ATOM 1246 C C . THR A 1 166 ? 33.594 21.111 10.111 1.00 13.83 406 THR A C 1
ATOM 1247 O O . THR A 1 166 ? 33.728 22.114 10.827 1.00 14.18 406 THR A O 1
ATOM 1251 N N . THR A 1 167 ? 34.568 20.611 9.326 1.00 13.82 407 THR A N 1
ATOM 1252 C CA . THR A 1 167 ? 35.853 21.356 9.288 1.00 15.08 407 THR A CA 1
ATOM 1253 C C . THR A 1 167 ? 35.691 22.653 8.501 1.00 18.71 407 THR A C 1
ATOM 1254 O O . THR A 1 167 ? 36.354 23.660 8.781 1.00 15.26 407 THR A O 1
ATOM 1258 N N . GLN A 1 168 ? 34.785 22.683 7.487 1.00 13.69 408 GLN A N 1
ATOM 1259 C CA . GLN A 1 168 ? 34.554 23.937 6.768 1.00 12.20 408 GLN A CA 1
ATOM 1260 C C . GLN A 1 168 ? 34.000 24.950 7.784 1.00 12.76 408 GLN A C 1
ATOM 1261 O O . GLN A 1 168 ? 34.387 26.099 7.779 1.00 14.07 408 GLN A O 1
ATOM 1267 N N . LEU A 1 169 ? 33.051 24.476 8.619 1.00 11.58 409 LEU A N 1
ATOM 1268 C CA . LEU A 1 169 ? 32.455 25.373 9.605 1.00 12.34 409 LEU A CA 1
ATOM 1269 C C . LEU A 1 169 ? 33.541 25.902 10.590 1.00 12.01 409 LEU A C 1
ATOM 1270 O O . LEU A 1 169 ? 33.489 27.066 10.952 1.00 13.55 409 LEU A O 1
ATOM 1275 N N . THR A 1 170 ? 34.460 24.987 10.917 1.00 13.91 410 THR A N 1
ATOM 1276 C CA . THR A 1 170 ? 35.563 25.389 11.833 1.00 14.31 410 THR A CA 1
ATOM 1277 C C . THR A 1 170 ? 36.421 26.468 11.206 1.00 17.94 410 THR A C 1
ATOM 1278 O O . THR A 1 170 ? 36.693 27.486 11.866 1.00 15.04 410 THR A O 1
ATOM 1282 N N . VAL A 1 171 ? 36.835 26.283 9.938 1.00 14.66 411 VAL A N 1
ATOM 1283 C CA . VAL A 1 171 ? 37.636 27.332 9.272 1.00 13.14 411 VAL A CA 1
ATOM 1284 C C . VAL A 1 171 ? 36.845 28.619 9.150 1.00 15.23 411 VAL A C 1
ATOM 1285 O O . VAL A 1 171 ? 37.309 29.757 9.400 1.00 16.10 411 VAL A O 1
ATOM 1289 N N . LEU A 1 172 ? 35.541 28.516 8.763 1.00 12.92 412 LEU A N 1
ATOM 1290 C CA . LEU A 1 172 ? 34.733 29.723 8.633 1.00 13.28 412 LEU A CA 1
ATOM 1291 C C . LEU A 1 172 ? 34.654 30.522 9.932 1.00 15.12 412 LEU A C 1
ATOM 1292 O O . LEU A 1 172 ? 34.738 31.754 9.937 1.00 16.16 412 LEU A O 1
ATOM 1297 N N . LEU A 1 173 ? 34.442 29.773 11.040 1.00 14.65 413 LEU A N 1
ATOM 1298 C CA . LEU A 1 173 ? 34.347 30.440 12.350 1.00 15.45 413 LEU A CA 1
ATOM 1299 C C . LEU A 1 173 ? 35.690 31.109 12.711 1.00 14.16 413 LEU A C 1
ATOM 1300 O O . LEU A 1 173 ? 35.685 32.234 13.232 1.00 15.74 413 LEU A O 1
ATOM 1305 N N . MET A 1 174 ? 36.807 30.453 12.404 1.00 13.71 414 MET A N 1
ATOM 1306 C CA . MET A 1 174 ? 38.122 31.138 12.648 1.00 14.63 414 MET A CA 1
ATOM 1307 C C . MET A 1 174 ? 38.226 32.424 11.843 1.00 19.57 414 MET A C 1
ATOM 1308 O O . MET A 1 174 ? 38.702 33.443 12.328 1.00 17.13 414 MET A O 1
ATOM 1313 N N . LEU A 1 175 ? 37.745 32.398 10.590 1.00 16.61 415 LEU A N 1
ATOM 1314 C CA . LEU A 1 175 ? 37.783 33.599 9.751 1.00 14.79 415 LEU A CA 1
ATOM 1315 C C . LEU A 1 175 ? 36.900 34.672 10.319 1.00 14.55 415 LEU A C 1
ATOM 1316 O O . LEU A 1 17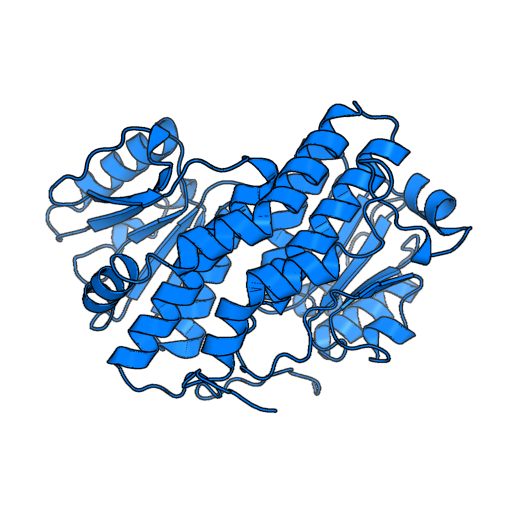5 ? 37.259 35.860 10.316 1.00 16.60 415 LEU A O 1
ATOM 1321 N N . VAL A 1 176 ? 35.715 34.330 10.851 1.00 14.38 416 VAL A N 1
ATOM 1322 C CA . VAL A 1 176 ? 34.839 35.315 11.476 1.00 14.17 416 VAL A CA 1
ATOM 1323 C C . VAL A 1 176 ? 35.605 36.022 12.636 1.00 17.95 416 VAL A C 1
ATOM 1324 O O . VAL A 1 176 ? 35.579 37.236 12.800 1.00 17.59 416 VAL A O 1
ATOM 1328 N N . ALA A 1 177 ? 36.272 35.160 13.428 1.00 17.19 417 ALA A N 1
ATOM 1329 C CA . ALA A 1 177 ? 37.051 35.699 14.565 1.00 18.45 417 ALA A CA 1
ATOM 1330 C C . ALA A 1 177 ? 38.154 36.648 14.085 1.00 19.39 417 ALA A C 1
ATOM 1331 O O . ALA A 1 177 ? 38.228 37.757 14.616 1.00 20.13 417 ALA A O 1
ATOM 1333 N N . LYS A 1 178 ? 38.950 36.202 13.126 1.00 17.69 418 LYS A N 1
ATOM 1334 C CA . LYS A 1 178 ? 40.029 37.035 12.572 1.00 21.11 418 LYS A CA 1
ATOM 1335 C C . LYS A 1 178 ? 39.523 38.358 12.023 1.00 22.52 418 LYS A C 1
ATOM 1336 O O . LYS A 1 178 ? 40.080 39.446 12.306 1.00 21.90 418 LYS A O 1
ATOM 1342 N N . LEU A 1 179 ? 38.424 38.358 11.279 1.00 18.66 419 LEU A N 1
ATOM 1343 C CA . LEU A 1 179 ? 37.827 39.586 10.756 1.00 23.85 419 LEU A CA 1
ATOM 1344 C C . LEU A 1 179 ? 37.255 40.459 11.866 1.00 25.57 419 LEU A C 1
ATOM 1345 O O . LEU A 1 179 ? 37.308 41.702 11.721 1.00 26.04 419 LEU A O 1
ATOM 1350 N N . SER A 1 180 ? 36.691 39.886 12.948 1.00 19.74 420 SER A N 1
ATOM 1351 C CA . SER A 1 180 ? 36.155 40.745 14.006 1.00 20.05 420 SER A CA 1
ATOM 1352 C C . SER A 1 180 ? 37.325 41.550 14.650 1.00 21.94 420 SER A C 1
ATOM 1353 O O . SER A 1 180 ? 37.165 42.686 15.061 1.00 24.79 420 SER A O 1
ATOM 1356 N N . ARG A 1 181 ? 38.478 40.887 14.695 1.00 18.83 421 ARG A N 1
ATOM 1357 C CA . ARG A 1 181 ? 39.677 41.518 15.255 1.00 22.05 421 ARG A CA 1
ATOM 1358 C C . ARG A 1 181 ? 40.238 42.549 14.290 1.00 28.13 421 ARG A C 1
ATOM 1359 O O . ARG A 1 181 ? 40.572 43.652 14.732 1.00 26.90 421 ARG A O 1
ATOM 1367 N N . LEU A 1 182 ? 40.316 42.266 12.991 1.00 27.21 422 LEU A N 1
ATOM 1368 C CA . LEU A 1 182 ? 40.777 43.248 12.008 1.00 25.46 422 LEU A CA 1
ATOM 1369 C C . LEU A 1 182 ? 39.861 44.463 11.983 1.00 27.97 422 LEU A C 1
ATOM 1370 O O . LEU A 1 182 ? 40.308 45.577 11.652 1.00 32.38 422 LEU A O 1
ATOM 1375 N N . LYS A 1 183 ? 38.612 44.338 12.328 1.00 22.03 423 LYS A N 1
ATOM 1376 C CA . LYS A 1 183 ? 37.667 45.435 12.347 1.00 23.26 423 LYS A CA 1
ATOM 1377 C C . LYS A 1 183 ? 37.672 46.139 13.696 1.00 28.93 423 LYS A C 1
ATOM 1378 O O . LYS A 1 183 ? 36.880 47.058 13.930 1.00 34.89 423 LYS A O 1
ATOM 1384 N N . GLY A 1 184 ? 38.551 45.679 14.595 1.00 28.16 424 GLY A N 1
ATOM 1385 C CA . GLY A 1 184 ? 38.662 46.268 15.927 1.00 30.51 424 GLY A CA 1
ATOM 1386 C C . GLY A 1 184 ? 37.413 46.130 16.773 1.00 36.68 424 GLY A C 1
ATOM 1387 O O . GLY A 1 184 ? 37.036 47.024 17.538 1.00 38.96 424 GLY A O 1
ATOM 1388 N N . LEU A 1 185 ? 36.731 44.980 16.636 1.00 28.83 425 LEU A N 1
ATOM 1389 C CA . LEU A 1 185 ? 35.527 44.720 17.410 1.00 27.28 425 LEU A CA 1
ATOM 1390 C C . LEU A 1 185 ? 35.954 44.176 18.792 1.00 26.09 425 LEU A C 1
ATOM 1391 O O . LEU A 1 185 ? 37.121 43.827 19.000 1.00 25.74 425 LEU A O 1
ATOM 1396 N N . ASP A 1 186 ? 34.985 44.088 19.678 1.00 27.34 426 ASP A N 1
ATOM 1397 C CA . ASP A 1 186 ? 35.238 43.546 21.012 1.00 29.27 426 ASP A CA 1
ATOM 1398 C C . ASP A 1 186 ? 35.997 42.227 20.953 1.00 30.66 426 ASP A C 1
ATOM 1399 O O . ASP A 1 186 ? 35.638 41.254 20.281 1.00 26.58 426 ASP A O 1
ATOM 1404 N N . ALA A 1 187 ? 37.107 42.168 21.681 1.00 26.34 427 ALA A N 1
ATOM 1405 C CA . ALA A 1 187 ? 37.957 40.998 21.767 1.00 23.89 427 ALA A CA 1
ATOM 1406 C C . ALA A 1 187 ? 37.232 39.765 22.289 1.00 19.47 427 ALA A C 1
ATOM 1407 O O . ALA A 1 187 ? 37.716 38.638 22.058 1.00 23.23 427 ALA A O 1
ATOM 1409 N N . SER A 1 188 ? 36.096 39.958 22.960 1.00 17.74 428 SER A N 1
ATOM 1410 C CA . SER A 1 188 ? 35.380 38.800 23.481 1.00 21.61 428 SER A CA 1
ATOM 1411 C C . SER A 1 188 ? 34.830 37.947 22.329 1.00 26.23 428 SER A C 1
ATOM 1412 O O . SER A 1 188 ? 34.655 36.737 22.514 1.00 26.54 428 SER A O 1
ATOM 1415 N N . ILE A 1 189 ? 34.565 38.614 21.192 1.00 24.63 429 ILE A N 1
ATOM 1416 C CA . ILE A 1 189 ? 34.011 37.807 20.076 1.00 20.62 429 ILE A CA 1
ATOM 1417 C C . ILE A 1 189 ? 35.001 36.728 19.722 1.00 15.93 429 ILE A C 1
ATOM 1418 O O . ILE A 1 189 ? 34.686 35.530 19.647 1.00 19.58 429 ILE A O 1
ATOM 1423 N N . GLU A 1 190 ? 36.273 37.165 19.537 1.00 16.85 430 GLU A N 1
ATOM 1424 C CA . GLU A 1 190 ? 37.276 36.159 19.186 1.00 15.00 430 GLU A CA 1
ATOM 1425 C C . GLU A 1 190 ? 37.504 35.142 20.296 1.00 19.61 430 GLU A C 1
ATOM 1426 O O . GLU A 1 190 ? 37.705 33.950 20.019 1.00 17.73 430 GLU A O 1
ATOM 1432 N N . HIS A 1 191 ? 37.522 35.619 21.563 1.00 21.00 431 HIS A N 1
ATOM 1433 C CA . HIS A 1 191 ? 37.780 34.649 22.656 1.00 17.81 431 HIS A CA 1
ATOM 1434 C C . HIS A 1 191 ? 36.667 33.615 22.744 1.00 13.30 431 HIS A C 1
ATOM 1435 O O . HIS A 1 191 ? 36.951 32.416 22.926 1.00 19.36 431 HIS A O 1
ATOM 1442 N N . ASP A 1 192 ? 35.424 34.091 22.623 1.00 15.74 432 ASP A N 1
ATOM 1443 C CA . ASP A 1 192 ? 34.298 33.112 22.639 1.00 19.78 432 ASP A CA 1
ATOM 1444 C C . ASP A 1 192 ? 34.447 31.994 21.599 1.00 23.91 432 ASP A C 1
ATOM 1445 O O . ASP A 1 192 ? 34.268 30.791 21.808 1.00 18.70 432 ASP A O 1
ATOM 1450 N N . ILE A 1 193 ? 34.782 32.441 20.357 1.00 20.06 433 ILE A N 1
ATOM 1451 C CA . ILE A 1 193 ? 34.992 31.517 19.240 1.00 16.68 433 ILE A CA 1
ATOM 1452 C C . ILE A 1 193 ? 36.117 30.551 19.506 1.00 15.33 433 ILE A C 1
ATOM 1453 O O . ILE A 1 193 ? 36.016 29.339 19.329 1.00 17.60 433 ILE A O 1
ATOM 1458 N N . VAL A 1 194 ? 37.269 31.125 19.985 1.00 15.71 434 VAL A N 1
ATOM 1459 C CA . VAL A 1 194 ? 38.404 30.243 20.278 1.00 15.59 434 VAL A CA 1
ATOM 1460 C C . VAL A 1 194 ? 38.077 29.218 21.373 1.00 14.98 434 VAL A C 1
ATOM 1461 O O . VAL A 1 194 ? 38.424 28.049 21.260 1.00 17.92 434 VAL A O 1
ATOM 1465 N N . HIS A 1 195 ? 37.415 29.690 22.433 1.00 16.27 435 HIS A N 1
ATOM 1466 C CA . HIS A 1 195 ? 37.095 28.754 23.505 1.00 21.26 435 HIS A CA 1
ATOM 1467 C C . HIS A 1 195 ? 36.078 27.705 23.008 1.00 19.97 435 HIS A C 1
ATOM 1468 O O . HIS A 1 195 ? 36.231 26.536 23.341 1.00 18.63 435 HIS A O 1
ATOM 1475 N N . GLY A 1 196 ? 35.089 28.181 22.250 1.00 18.92 436 GLY A N 1
ATOM 1476 C CA . GLY A 1 196 ? 34.086 27.217 21.729 1.00 13.73 436 GLY A CA 1
ATOM 1477 C C . GLY A 1 196 ? 34.785 26.210 20.842 1.00 14.09 436 GLY A C 1
ATOM 1478 O O . GLY A 1 196 ? 34.577 24.998 20.944 1.00 16.27 436 GLY A O 1
ATOM 1479 N N . LEU A 1 197 ? 35.643 26.695 19.929 1.00 16.25 437 LEU A N 1
ATOM 1480 C CA . LEU A 1 197 ? 36.329 25.753 19.028 1.00 16.81 437 LEU A CA 1
ATOM 1481 C C . LEU A 1 197 ? 37.220 24.765 19.733 1.00 18.30 437 LEU A C 1
ATOM 1482 O O . LEU A 1 197 ? 37.289 23.573 19.443 1.00 17.50 437 LEU A O 1
ATOM 1487 N N . GLN A 1 198 ? 37.998 25.295 20.718 1.00 17.33 438 GLN A N 1
ATOM 1488 C CA . GLN A 1 198 ? 38.918 24.374 21.418 1.00 19.02 438 GLN A CA 1
ATOM 1489 C C . GLN A 1 198 ? 38.202 23.302 22.225 1.00 16.60 438 GLN A C 1
ATOM 1490 O O . GLN A 1 198 ? 38.727 22.195 22.357 1.00 20.86 438 GLN A O 1
ATOM 1496 N N . ALA A 1 199 ? 37.005 23.616 22.715 1.00 17.61 439 ALA A N 1
ATOM 1497 C CA . ALA A 1 199 ? 36.189 22.664 23.444 1.00 18.44 439 ALA A CA 1
ATOM 1498 C C . ALA A 1 199 ? 35.441 21.710 22.503 1.00 21.91 439 ALA A C 1
ATOM 1499 O O . ALA A 1 199 ? 35.036 20.632 22.959 1.00 18.31 439 ALA A O 1
ATOM 1501 N N . LEU A 1 200 ? 35.269 22.116 21.248 1.00 18.82 440 LEU A N 1
ATOM 1502 C CA . LEU A 1 200 ? 34.456 21.291 20.330 1.00 19.38 440 LEU A CA 1
ATOM 1503 C C . LEU A 1 200 ? 34.812 19.864 20.132 1.00 16.42 440 LEU A C 1
ATOM 1504 O O . LEU A 1 200 ? 33.908 18.984 20.224 1.00 19.30 440 LEU A O 1
ATOM 1509 N N . PRO A 1 201 ? 36.066 19.516 19.897 1.00 15.07 441 PRO A N 1
ATOM 1510 C CA . PRO A 1 201 ? 36.431 18.127 19.692 1.00 14.32 441 PRO A CA 1
ATOM 1511 C C . PRO A 1 201 ? 35.944 17.217 20.800 1.00 22.46 441 PRO A C 1
ATOM 1512 O O . PRO A 1 201 ? 35.365 16.135 20.603 1.00 19.40 441 PRO A O 1
ATOM 1516 N N . SER A 1 202 ? 36.146 17.664 22.064 1.00 20.94 442 SER A N 1
ATOM 1517 C CA . SER A 1 202 ? 35.750 16.831 23.222 1.00 23.14 442 SER A CA 1
ATOM 1518 C C . SER A 1 202 ? 34.244 16.778 23.383 1.00 20.77 442 SER A C 1
ATOM 1519 O O . SER A 1 202 ? 33.726 15.701 23.769 1.00 24.89 442 SER A O 1
ATOM 1522 N N . ARG A 1 203 ? 33.518 17.838 23.050 1.00 19.49 443 ARG A N 1
ATOM 1523 C CA . ARG A 1 203 ? 32.042 17.747 23.110 1.00 23.21 443 ARG A CA 1
ATOM 1524 C C . ARG A 1 203 ? 31.478 16.756 22.083 1.00 33.28 443 ARG A C 1
ATOM 1525 O O . ARG A 1 203 ? 30.591 15.952 22.384 1.00 28.44 443 ARG A O 1
ATOM 1533 N N . ILE A 1 204 ? 32.038 16.825 20.861 1.00 24.23 444 ILE A N 1
ATOM 1534 C CA . ILE A 1 204 ? 31.582 15.870 19.828 1.00 22.51 444 ILE A CA 1
ATOM 1535 C C . ILE A 1 204 ? 31.908 14.455 20.249 1.00 25.56 444 ILE A C 1
ATOM 1536 O O . ILE A 1 204 ? 31.108 13.540 20.070 1.00 23.54 444 ILE A O 1
ATOM 1541 N N . GLU A 1 205 ? 33.084 14.256 20.842 1.00 19.53 445 GLU A N 1
ATOM 1542 C CA . GLU A 1 205 ? 33.471 12.932 21.306 1.00 21.19 445 GLU A CA 1
ATOM 1543 C C . GLU A 1 205 ? 32.463 12.428 22.344 1.00 29.44 445 GLU A C 1
ATOM 1544 O O . GLU A 1 205 ? 32.173 11.229 22.367 1.00 28.84 445 GLU A O 1
ATOM 1550 N N . GLN A 1 206 ? 32.006 13.364 23.168 1.00 27.80 446 GLN A N 1
ATOM 1551 C CA . GLN A 1 206 ? 31.069 13.001 24.221 1.00 40.98 446 GLN A CA 1
ATOM 1552 C C . GLN A 1 206 ? 29.755 12.509 23.594 1.00 39.24 446 GLN A C 1
ATOM 1553 O O . GLN A 1 206 ? 29.228 11.445 23.914 1.00 33.17 446 GLN A O 1
ATOM 1559 N N . MET A 1 207 ? 29.241 13.343 22.713 1.00 31.16 447 MET A N 1
ATOM 1560 C CA . MET A 1 207 ? 28.050 13.064 21.960 1.00 40.81 447 MET A CA 1
ATOM 1561 C C . MET A 1 207 ? 28.157 11.766 21.134 1.00 40.54 447 MET A C 1
ATOM 1562 O O . MET A 1 207 ? 27.189 11.013 21.026 1.00 41.40 447 MET A O 1
ATOM 1567 N N . LEU A 1 208 ? 29.292 11.496 20.505 1.00 25.99 448 LEU A N 1
ATOM 1568 C CA . LEU A 1 208 ? 29.465 10.287 19.733 1.00 26.21 448 LEU A CA 1
ATOM 1569 C C . LEU A 1 208 ? 29.339 9.043 20.603 1.00 42.12 448 LEU A C 1
ATOM 1570 O O . LEU A 1 208 ? 29.208 7.933 20.080 1.00 42.37 448 LEU A O 1
ATOM 1575 N N . SER A 1 209 ? 29.391 9.214 21.921 1.00 56.48 449 SER A N 1
ATOM 1576 C CA . SER A 1 209 ? 29.277 8.015 22.782 1.00 69.46 449 SER A CA 1
ATOM 1577 C C . SER A 1 209 ? 27.828 7.673 23.097 1.00 73.65 449 SER A C 1
ATOM 1578 O O . SER A 1 209 ? 27.502 6.543 23.485 1.00 75.46 449 SER A O 1
ATOM 1581 N N . GLN A 1 210 ? 26.901 8.597 22.864 1.00 73.37 450 GLN A N 1
ATOM 1582 C CA . GLN A 1 210 ? 25.475 8.458 23.064 1.00 73.75 450 GLN A CA 1
ATOM 1583 C C . GLN A 1 210 ? 24.740 8.185 21.741 1.00 67.40 450 GLN A C 1
ATOM 1584 O O . GLN A 1 210 ? 23.760 8.825 21.354 1.00 60.85 450 GLN A O 1
ATOM 1590 N N . ASP A 1 211 ? 25.248 7.186 21.048 1.00 67.44 451 ASP A N 1
ATOM 1591 C CA . ASP A 1 211 ? 24.672 6.792 19.736 1.00 68.24 451 ASP A CA 1
ATOM 1592 C C . ASP A 1 211 ? 23.655 5.706 20.019 1.00 62.12 451 ASP A C 1
ATOM 1593 O O . ASP A 1 211 ? 23.702 4.620 19.455 1.00 75.56 451 ASP A O 1
ATOM 1598 N N . LYS A 1 212 ? 22.725 5.952 20.952 1.00 47.33 452 LYS A N 1
ATOM 1599 C CA . LYS A 1 212 ? 21.701 5.001 21.302 1.00 39.40 452 LYS A CA 1
ATOM 1600 C C . LYS A 1 212 ? 20.320 5.668 21.232 1.00 45.94 452 LYS A C 1
ATOM 1601 O O . LYS A 1 212 ? 19.344 4.982 20.850 1.00 37.15 452 LYS A O 1
ATOM 1607 N N . ARG A 1 213 ? 20.271 6.943 21.652 1.00 34.85 453 ARG A N 1
ATOM 1608 C CA . ARG A 1 213 ? 18.942 7.585 21.508 1.00 38.49 453 ARG A CA 1
ATOM 1609 C C . ARG A 1 213 ? 18.795 7.840 19.986 1.00 26.05 453 ARG A C 1
ATOM 1610 O O . ARG A 1 213 ? 17.664 7.912 19.519 1.00 29.64 453 ARG A O 1
ATOM 1618 N N . ILE A 1 214 ? 19.953 8.011 19.318 1.00 29.47 454 ILE A N 1
ATOM 1619 C CA . ILE A 1 214 ? 19.931 8.238 17.871 1.00 25.03 454 ILE A CA 1
ATOM 1620 C C . ILE A 1 214 ? 19.509 6.955 17.146 1.00 21.70 454 ILE A C 1
ATOM 1621 O O . ILE A 1 214 ? 18.673 7.035 16.240 1.00 18.82 454 ILE A O 1
ATOM 1626 N N . GLU A 1 215 ? 20.057 5.813 17.538 1.00 26.52 455 GLU A N 1
ATOM 1627 C CA . GLU A 1 215 ? 19.618 4.536 16.947 1.00 25.46 455 GLU A CA 1
ATOM 1628 C C . GLU A 1 215 ? 18.122 4.361 17.136 1.00 31.06 455 GLU A C 1
ATOM 1629 O O . GLU A 1 215 ? 17.438 3.895 16.207 1.00 26.60 455 GLU A O 1
ATOM 1635 N N . ALA A 1 216 ? 17.545 4.665 18.294 1.00 24.20 456 ALA A N 1
ATOM 1636 C CA . ALA A 1 216 ? 16.122 4.552 18.484 1.00 20.10 456 ALA A CA 1
ATOM 1637 C C . ALA A 1 216 ? 15.302 5.487 17.637 1.00 27.73 456 ALA A C 1
ATOM 1638 O O . ALA A 1 216 ? 14.227 5.108 17.142 1.00 25.53 456 ALA A O 1
ATOM 1640 N N . LEU A 1 217 ? 15.743 6.745 17.491 1.00 20.27 457 LEU A N 1
ATOM 1641 C CA . LEU A 1 217 ? 14.952 7.647 16.632 1.00 23.99 457 LEU A CA 1
ATOM 1642 C C . LEU A 1 217 ? 15.057 7.103 15.207 1.00 15.90 457 LEU A C 1
ATOM 1643 O O . LEU A 1 217 ? 14.117 7.206 14.420 1.00 21.51 457 LEU A O 1
ATOM 1648 N N . ALA A 1 218 ? 16.245 6.557 14.883 1.00 15.36 458 ALA A N 1
ATOM 1649 C CA . ALA A 1 218 ? 16.441 6.058 13.502 1.00 12.63 458 ALA A CA 1
ATOM 1650 C C . ALA A 1 218 ? 15.393 4.989 13.244 1.00 16.52 458 ALA A C 1
ATOM 1651 O O . ALA A 1 218 ? 14.851 4.896 12.144 1.00 15.86 458 ALA A O 1
ATOM 1653 N N . GLU A 1 219 ? 15.115 4.133 14.239 1.00 12.87 459 GLU A N 1
ATOM 1654 C CA . GLU A 1 219 ? 14.107 3.112 14.060 1.00 14.21 459 GLU A CA 1
ATOM 1655 C C . GLU A 1 219 ? 12.770 3.754 13.765 1.00 15.95 459 GLU A C 1
ATOM 1656 O O . GLU A 1 219 ? 12.039 3.182 12.940 1.00 20.46 459 GLU A O 1
ATOM 1662 N N . ASP A 1 220 ? 12.437 4.876 14.375 1.00 15.28 460 ASP A N 1
ATOM 1663 C CA . ASP A 1 220 ? 11.159 5.522 14.143 1.00 19.24 460 ASP A CA 1
ATOM 1664 C C . ASP A 1 220 ? 11.044 6.083 12.710 1.00 23.70 460 ASP A C 1
ATOM 1665 O O . ASP A 1 220 ? 9.952 6.237 12.188 1.00 34.90 460 ASP A O 1
ATOM 1670 N N . PHE A 1 221 ? 12.180 6.475 12.154 1.00 15.29 461 PHE A N 1
ATOM 1671 C CA . PHE A 1 221 ? 12.166 7.101 10.827 1.00 15.80 461 PHE A CA 1
ATOM 1672 C C . PHE A 1 221 ? 12.403 6.096 9.708 1.00 15.16 461 PHE A C 1
ATOM 1673 O O . PHE A 1 221 ? 12.114 6.464 8.572 1.00 16.06 461 PHE A O 1
ATOM 1681 N N . SER A 1 222 ? 12.900 4.903 9.987 1.00 13.01 462 SER A N 1
ATOM 1682 C CA . SER A 1 222 ? 13.323 4.019 8.931 1.00 14.05 462 SER A CA 1
ATOM 1683 C C . SER A 1 222 ? 12.233 3.578 7.956 1.00 16.95 462 SER A C 1
ATOM 1684 O O . SER A 1 222 ? 12.566 3.219 6.816 1.00 18.25 462 SER A O 1
ATOM 1687 N N . ASP A 1 223 ? 10.975 3.645 8.358 1.00 14.57 463 ASP A N 1
ATOM 1688 C CA . ASP A 1 223 ? 9.861 3.239 7.507 1.00 19.85 463 ASP A CA 1
ATOM 1689 C C . ASP A 1 223 ? 9.113 4.456 6.959 1.00 19.11 463 ASP A C 1
ATOM 1690 O O . ASP A 1 223 ? 8.069 4.283 6.322 1.00 20.49 463 ASP A O 1
ATOM 1695 N N . LYS A 1 224 ? 9.598 5.661 7.209 1.00 13.65 464 LYS A N 1
ATOM 1696 C CA . LYS A 1 224 ? 8.893 6.852 6.744 1.00 16.26 464 LYS A CA 1
ATOM 1697 C C . LYS A 1 224 ? 9.399 7.231 5.345 1.00 13.88 464 LYS A C 1
ATOM 1698 O O . LYS A 1 224 ? 10.532 6.943 4.963 1.00 15.51 464 LYS A O 1
ATOM 1704 N N . HIS A 1 225 ? 8.471 7.816 4.594 1.00 14.96 465 HIS A N 1
ATOM 1705 C CA . HIS A 1 225 ? 8.846 8.239 3.234 1.00 16.17 465 HIS A CA 1
ATOM 1706 C C . HIS A 1 225 ? 8.979 9.738 3.102 1.00 17.50 465 HIS A C 1
ATOM 1707 O O . HIS A 1 225 ? 9.320 10.166 2.003 1.00 17.70 465 HIS A O 1
ATOM 1714 N N . HIS A 1 226 ? 8.656 10.470 4.161 1.00 12.29 466 HIS A N 1
ATOM 1715 C CA . HIS A 1 226 ? 8.773 11.914 4.144 1.00 9.72 466 HIS A CA 1
ATOM 1716 C C . HIS A 1 226 ? 9.329 12.371 5.521 1.00 15.71 466 HIS A C 1
ATOM 1717 O O . HIS A 1 226 ? 9.185 11.624 6.502 1.00 12.17 466 HIS A O 1
ATOM 1724 N N . ALA A 1 227 ? 9.887 13.566 5.535 1.00 12.71 467 ALA A N 1
ATOM 1725 C CA . ALA A 1 227 ? 10.335 14.159 6.809 1.00 12.05 467 ALA A CA 1
ATOM 1726 C C . ALA A 1 227 ? 10.428 15.656 6.567 1.00 13.17 467 ALA A C 1
ATOM 1727 O O . ALA A 1 227 ? 10.721 16.069 5.434 1.00 12.33 467 ALA A O 1
ATOM 1729 N N . LEU A 1 228 ? 10.199 16.446 7.614 1.00 11.64 468 LEU A N 1
ATOM 1730 C CA . LEU A 1 228 ? 10.353 17.909 7.478 1.00 11.17 468 LEU A CA 1
ATOM 1731 C C . LEU A 1 228 ? 11.407 18.338 8.519 1.00 14.59 468 LEU A C 1
ATOM 1732 O O . LEU A 1 228 ? 11.166 17.924 9.664 1.00 14.31 468 LEU A O 1
ATOM 1737 N N . PHE A 1 229 ? 12.487 18.948 8.145 1.00 10.35 469 PHE A N 1
ATOM 1738 C CA . PHE A 1 229 ? 13.517 19.430 9.097 1.00 9.53 469 PHE A CA 1
ATOM 1739 C C . PHE A 1 229 ? 13.360 20.926 9.266 1.00 13.37 469 PHE A C 1
ATOM 1740 O O . PHE A 1 229 ? 13.401 21.667 8.272 1.00 12.59 469 PHE A O 1
ATOM 1748 N N . LEU A 1 230 ? 13.203 21.424 10.503 1.00 11.37 470 LEU A N 1
ATOM 1749 C CA . LEU A 1 230 ? 13.035 22.833 10.774 1.00 9.57 470 LEU A CA 1
ATOM 1750 C C . LEU A 1 230 ? 14.188 23.396 11.624 1.00 11.68 470 LEU A C 1
ATOM 1751 O O . LEU A 1 230 ? 14.659 22.700 12.523 1.00 11.30 470 LEU A O 1
ATOM 1756 N N . GLY A 1 231 ? 14.567 24.612 11.304 1.00 9.50 471 GLY A N 1
ATOM 1757 C CA . GLY A 1 231 ? 15.614 25.271 12.113 1.00 10.57 471 GLY A CA 1
ATOM 1758 C C . GLY A 1 231 ? 15.395 26.772 11.900 1.00 17.50 471 GLY A C 1
ATOM 1759 O O . GLY A 1 231 ? 14.823 27.175 10.875 1.00 13.61 471 GLY A O 1
ATOM 1760 N N . ARG A 1 232 ? 15.815 27.582 12.870 1.00 12.34 472 ARG A N 1
ATOM 1761 C CA . ARG A 1 232 ? 15.732 29.034 12.786 1.00 11.37 472 ARG A CA 1
ATOM 1762 C C . ARG A 1 232 ? 17.156 29.587 12.851 1.00 11.78 472 ARG A C 1
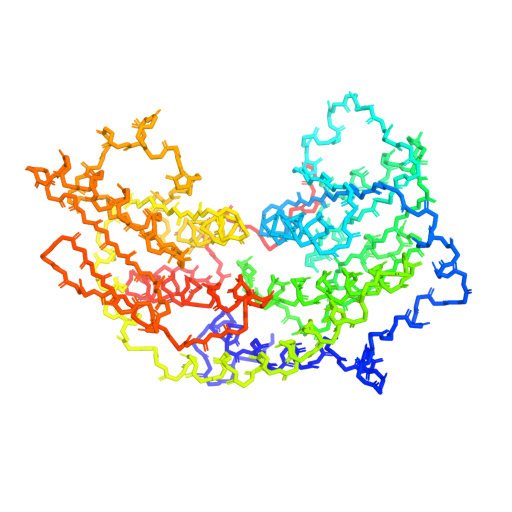ATOM 1763 O O . ARG A 1 232 ? 18.005 29.042 13.572 1.00 13.22 472 ARG A O 1
ATOM 1771 N N . GLY A 1 233 ? 17.413 30.666 12.090 1.00 11.52 473 GLY A N 1
ATOM 1772 C CA . GLY A 1 233 ? 18.739 31.288 12.198 1.00 12.89 473 GLY A CA 1
ATOM 1773 C C . GLY A 1 233 ? 19.866 30.373 11.847 1.00 13.33 473 GLY A C 1
ATOM 1774 O O . GLY A 1 233 ? 19.810 29.634 10.853 1.00 13.64 473 GLY A O 1
ATOM 1775 N N . ASP A 1 234 ? 20.974 30.434 12.614 1.00 11.89 474 ASP A N 1
ATOM 1776 C CA . ASP A 1 234 ? 22.145 29.622 12.314 1.00 11.29 474 ASP A CA 1
ATOM 1777 C C . ASP A 1 234 ? 21.892 28.123 12.387 1.00 11.67 474 ASP A C 1
ATOM 1778 O O . ASP A 1 234 ? 22.797 27.369 12.002 1.00 13.29 474 ASP A O 1
ATOM 1783 N N . GLN A 1 235 ? 20.703 27.688 12.832 1.00 10.71 475 GLN A N 1
ATOM 1784 C CA . GLN A 1 235 ? 20.382 26.260 12.843 1.00 11.56 475 GLN A CA 1
ATOM 1785 C C . GLN A 1 235 ? 19.524 25.861 11.597 1.00 11.47 475 GLN A C 1
ATOM 1786 O O . GLN A 1 235 ? 19.324 24.691 11.335 1.00 12.50 475 GLN A O 1
ATOM 1792 N N . TYR A 1 236 ? 19.041 26.875 10.864 1.00 12.62 476 TYR A N 1
ATOM 1793 C CA . TYR A 1 236 ? 18.260 26.576 9.630 1.00 10.53 476 TYR A CA 1
ATOM 1794 C C . TYR A 1 236 ? 19.129 25.842 8.634 1.00 11.79 476 TYR A C 1
ATOM 1795 O O . TYR A 1 236 ? 18.709 24.779 8.155 1.00 11.81 476 TYR A O 1
ATOM 1804 N N . PRO A 1 237 ? 20.361 26.255 8.384 1.00 11.88 477 PRO A N 1
ATOM 1805 C CA . PRO A 1 237 ? 21.271 25.550 7.486 1.00 10.36 477 PRO A CA 1
ATOM 1806 C C . PRO A 1 237 ? 21.654 24.179 8.000 1.00 13.09 477 PRO A C 1
ATOM 1807 O O . PRO A 1 237 ? 22.091 23.265 7.302 1.00 11.15 477 PRO A O 1
ATOM 1811 N N . ILE A 1 238 ? 21.541 23.986 9.365 1.00 10.52 478 ILE A N 1
ATOM 1812 C CA . ILE A 1 238 ? 21.808 22.653 9.937 1.00 10.22 478 ILE A CA 1
ATOM 1813 C C . ILE A 1 238 ? 20.610 21.729 9.631 1.00 10.74 478 ILE A C 1
ATOM 1814 O O . ILE A 1 238 ? 20.794 20.552 9.306 1.00 11.25 478 ILE A O 1
ATOM 1819 N N . ALA A 1 239 ? 19.386 22.277 9.675 1.00 10.47 479 ALA A N 1
ATOM 1820 C CA . ALA A 1 239 ? 18.180 21.592 9.239 1.00 9.33 479 ALA A CA 1
ATOM 1821 C C . ALA A 1 239 ? 18.387 21.262 7.725 1.00 13.45 479 ALA A C 1
ATOM 1822 O O . ALA A 1 239 ? 18.100 20.127 7.298 1.00 11.10 479 ALA A O 1
ATOM 1824 N N . LEU A 1 240 ? 18.885 22.224 6.941 1.00 11.88 480 LEU A N 1
ATOM 1825 C CA . LEU A 1 240 ? 19.131 21.937 5.512 1.00 10.50 480 LEU A CA 1
ATOM 1826 C C . LEU A 1 240 ? 20.043 20.733 5.351 1.00 11.62 480 LEU A C 1
ATOM 1827 O O . LEU A 1 240 ? 19.808 19.827 4.536 1.00 11.77 480 LEU A O 1
ATOM 1832 N N . GLU A 1 241 ? 21.162 20.709 6.089 1.00 10.17 481 GLU A N 1
ATOM 1833 C CA . GLU A 1 241 ? 22.128 19.615 5.991 1.00 9.93 481 GLU A CA 1
ATOM 1834 C C . GLU A 1 241 ? 21.591 18.272 6.490 1.00 10.62 481 GLU A C 1
ATOM 1835 O O . GLU A 1 241 ? 21.862 17.196 5.947 1.00 11.09 481 GLU A O 1
ATOM 1841 N N . GLY A 1 242 ? 20.774 18.325 7.562 1.00 10.43 482 GLY A N 1
ATOM 1842 C CA . GLY A 1 242 ? 20.151 17.117 8.096 1.00 9.95 482 GLY A CA 1
ATOM 1843 C C . GLY A 1 242 ? 19.171 16.528 7.053 1.00 10.60 482 GLY A C 1
ATOM 1844 O O . GLY A 1 242 ? 19.228 15.306 6.880 1.00 10.49 482 GLY A O 1
ATOM 1845 N N . ALA A 1 243 ? 18.354 17.365 6.430 1.00 8.93 483 ALA A N 1
ATOM 1846 C CA . ALA A 1 243 ? 17.397 16.842 5.409 1.00 9.73 483 ALA A CA 1
ATOM 1847 C C . ALA A 1 243 ? 18.187 16.320 4.209 1.00 14.29 483 ALA A C 1
ATOM 1848 O O . ALA A 1 243 ? 17.863 15.250 3.671 1.00 12.25 483 ALA A O 1
ATOM 1850 N N . LEU A 1 244 ? 19.239 17.042 3.805 1.00 11.41 484 LEU A N 1
ATOM 1851 C CA . LEU A 1 244 ? 20.062 16.589 2.664 1.00 10.53 484 LEU A CA 1
ATOM 1852 C C . LEU A 1 244 ? 20.653 15.227 2.980 1.00 14.59 484 LEU A C 1
ATOM 1853 O O . LEU A 1 244 ? 20.611 14.298 2.154 1.00 12.69 484 LEU A O 1
ATOM 1858 N N . LYS A 1 245 ? 21.208 15.056 4.206 1.00 11.92 485 LYS A N 1
ATOM 1859 C CA . LYS A 1 245 ? 21.768 13.739 4.552 1.00 10.57 485 LYS A CA 1
ATOM 1860 C C . LYS A 1 245 ? 20.754 12.597 4.483 1.00 9.40 485 LYS A C 1
ATOM 1861 O O . LYS A 1 245 ? 21.049 11.481 4.020 1.00 12.36 485 LYS A O 1
ATOM 1867 N N . LEU A 1 246 ? 19.531 12.839 4.961 1.00 9.61 486 LEU A N 1
ATOM 1868 C CA . LEU A 1 246 ? 18.493 11.805 4.915 1.00 10.11 486 LEU A CA 1
ATOM 1869 C C . LEU A 1 246 ? 18.133 11.502 3.454 1.00 11.76 486 LEU A C 1
ATOM 1870 O O . LEU A 1 246 ? 17.960 10.361 3.088 1.00 12.73 486 LEU A O 1
ATOM 1875 N N . LYS A 1 247 ? 18.095 12.523 2.593 1.00 10.84 487 LYS A N 1
ATOM 1876 C CA . LYS A 1 247 ? 17.844 12.270 1.160 1.00 12.15 487 LYS A CA 1
ATOM 1877 C C . LYS A 1 247 ? 18.973 11.395 0.605 1.00 11.64 487 LYS A C 1
ATOM 1878 O O . LYS A 1 247 ? 18.745 10.413 -0.078 1.00 12.29 487 LYS A O 1
ATOM 1884 N N . GLU A 1 248 ? 20.219 11.834 0.843 1.00 11.20 488 GLU A N 1
ATOM 1885 C CA . GLU A 1 248 ? 21.403 11.235 0.269 1.00 9.59 488 GLU A CA 1
ATOM 1886 C C . GLU A 1 248 ? 21.575 9.753 0.511 1.00 13.89 488 GLU A C 1
ATOM 1887 O O . GLU A 1 248 ? 21.775 8.976 -0.420 1.00 13.44 488 GLU A O 1
ATOM 1893 N N . ILE A 1 249 ? 21.546 9.319 1.780 1.00 12.28 489 ILE A N 1
ATOM 1894 C CA . ILE A 1 249 ? 21.854 7.934 2.111 1.00 10.56 489 ILE A CA 1
ATOM 1895 C C . ILE A 1 249 ? 20.692 7.094 2.567 1.00 10.93 489 ILE A C 1
ATOM 1896 O O . ILE A 1 249 ? 20.889 5.870 2.625 1.00 14.26 489 ILE A O 1
ATOM 1901 N N . SER A 1 250 ? 19.516 7.665 2.849 1.00 10.81 490 SER A N 1
ATOM 1902 C CA . SER A 1 250 ? 18.387 6.796 3.194 1.00 12.81 490 SER A CA 1
ATOM 1903 C C . SER A 1 250 ? 17.340 6.878 2.072 1.00 16.88 490 SER A C 1
ATOM 1904 O O . SER A 1 250 ? 16.428 6.068 2.040 1.00 14.50 490 SER A O 1
ATOM 1907 N N . TYR A 1 251 ? 17.466 7.870 1.171 1.00 11.94 491 TYR A N 1
ATOM 1908 C CA . TYR A 1 251 ? 16.494 7.986 0.084 1.00 13.52 491 TYR A CA 1
ATOM 1909 C C . TYR A 1 251 ? 15.109 8.337 0.567 1.00 15.37 491 TYR A C 1
ATOM 1910 O O . TYR A 1 251 ? 14.108 8.153 -0.129 1.00 15.75 491 TYR A O 1
ATOM 1919 N N . ILE A 1 252 ? 15.005 8.920 1.769 1.00 12.16 492 ILE A N 1
ATOM 1920 C CA . ILE A 1 252 ? 13.726 9.383 2.284 1.00 10.84 492 ILE A CA 1
ATOM 1921 C C . ILE A 1 252 ? 13.531 10.824 1.779 1.00 10.47 492 ILE A C 1
ATOM 1922 O O . ILE A 1 252 ? 14.483 11.604 1.774 1.00 11.81 492 ILE A O 1
ATOM 1927 N N . HIS A 1 253 ? 12.273 11.124 1.419 1.00 10.61 493 HIS A N 1
ATOM 1928 C CA . HIS A 1 253 ? 12.008 12.506 0.963 1.00 11.01 493 HIS A CA 1
ATOM 1929 C C . HIS A 1 253 ? 11.921 13.472 2.156 1.00 10.87 493 HIS A C 1
ATOM 1930 O O . HIS A 1 253 ? 10.844 13.841 2.636 1.00 11.11 493 HIS A O 1
ATOM 1937 N N . ALA A 1 254 ? 13.114 13.870 2.616 1.00 11.19 494 ALA A N 1
ATOM 1938 C CA . ALA A 1 254 ? 13.296 14.781 3.726 1.00 10.76 494 ALA A CA 1
ATOM 1939 C C . ALA A 1 254 ? 13.519 16.185 3.139 1.00 10.94 494 ALA A C 1
ATOM 1940 O O . ALA A 1 254 ? 14.381 16.319 2.289 1.00 13.30 494 ALA A O 1
ATOM 1942 N N . GLU A 1 255 ? 12.752 17.130 3.643 1.00 9.20 495 GLU A N 1
ATOM 1943 C CA . GLU A 1 255 ? 12.855 18.509 3.162 1.00 10.32 495 GLU A CA 1
ATOM 1944 C C . GLU A 1 255 ? 13.069 19.444 4.366 1.00 13.57 495 GLU A C 1
ATOM 1945 O O . GLU A 1 255 ? 12.355 19.308 5.356 1.00 11.17 495 GLU A O 1
ATOM 1951 N N . ALA A 1 256 ? 14.024 20.372 4.232 1.00 12.15 496 ALA A N 1
ATOM 1952 C CA . ALA A 1 256 ? 14.259 21.364 5.282 1.00 12.06 496 ALA A CA 1
ATOM 1953 C C . ALA A 1 256 ? 13.428 22.609 5.013 1.00 17.25 496 ALA A C 1
ATOM 1954 O O . ALA A 1 256 ? 13.056 22.934 3.858 1.00 14.23 496 ALA A O 1
ATOM 1956 N N . TYR A 1 257 ? 13.101 23.375 6.041 1.00 12.22 497 TYR A N 1
ATOM 1957 C CA . TYR A 1 257 ? 12.280 24.567 5.900 1.00 10.20 497 TYR A CA 1
ATOM 1958 C C . TYR A 1 257 ? 12.626 25.526 7.030 1.00 16.34 497 TYR A C 1
ATOM 1959 O O . TYR A 1 257 ? 12.960 25.038 8.132 1.00 13.39 497 TYR A O 1
ATOM 1968 N N . ALA A 1 258 ? 12.562 26.825 6.802 1.00 14.36 498 ALA A N 1
ATOM 1969 C CA . ALA A 1 258 ? 12.807 27.793 7.904 1.00 13.88 498 ALA A CA 1
ATOM 1970 C C . ALA A 1 258 ? 11.698 27.532 8.932 1.00 16.68 498 ALA A C 1
ATOM 1971 O O . ALA A 1 258 ? 10.513 27.395 8.566 1.00 13.60 498 ALA A O 1
ATOM 1973 N N . ALA A 1 259 ? 12.042 27.470 10.224 1.00 13.94 499 ALA A N 1
ATOM 1974 C CA . ALA A 1 259 ? 11.022 27.132 11.226 1.00 13.39 499 ALA A CA 1
ATOM 1975 C C . ALA A 1 259 ? 9.860 28.090 11.233 1.00 12.54 499 ALA A C 1
ATOM 1976 O O . ALA A 1 259 ? 8.722 27.694 11.549 1.00 14.07 499 ALA A O 1
ATOM 1978 N N . GLY A 1 260 ? 10.104 29.357 10.894 1.00 13.07 500 GLY A N 1
ATOM 1979 C CA . GLY A 1 260 ? 9.015 30.331 10.930 1.00 13.88 500 GLY A CA 1
ATOM 1980 C C . GLY A 1 260 ? 8.042 30.199 9.762 1.00 16.02 500 GLY A C 1
ATOM 1981 O O . GLY A 1 260 ? 7.016 30.890 9.763 1.00 19.51 500 GLY A O 1
ATOM 1982 N N . GLU A 1 261 ? 8.386 29.370 8.782 1.00 13.90 501 GLU A N 1
ATOM 1983 C CA . GLU A 1 261 ? 7.513 29.206 7.606 1.00 14.73 501 GLU A CA 1
ATOM 1984 C C . GLU A 1 261 ? 6.678 27.948 7.643 1.00 18.65 501 GLU A C 1
ATOM 1985 O O . GLU A 1 261 ? 5.908 27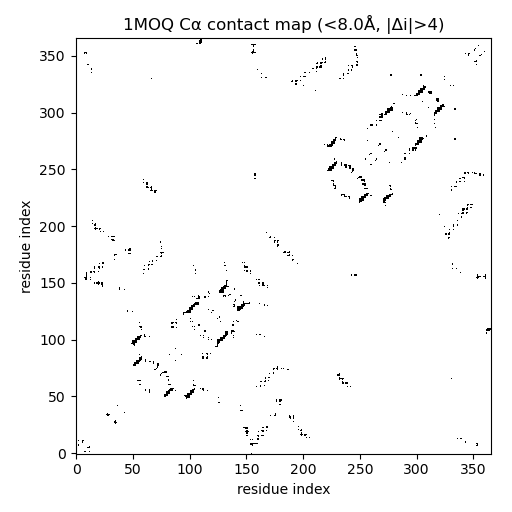.692 6.705 1.00 14.68 501 GLU A O 1
ATOM 1991 N N . LEU A 1 262 ? 6.768 27.130 8.701 1.00 15.09 502 LEU A N 1
ATOM 1992 C CA . LEU A 1 262 ? 5.948 25.898 8.767 1.00 15.74 502 LEU A CA 1
ATOM 1993 C C . LEU A 1 262 ? 4.484 26.207 8.501 1.00 14.08 502 LEU A C 1
ATOM 1994 O O . LEU A 1 262 ? 3.799 25.475 7.739 1.00 13.58 502 LEU A O 1
ATOM 1999 N N . LYS A 1 263 ? 3.940 27.243 9.129 1.00 12.25 503 LYS A N 1
ATOM 2000 C CA . LYS A 1 263 ? 2.529 27.554 8.975 1.00 13.95 503 LYS A CA 1
ATOM 2001 C C . LYS A 1 263 ? 2.149 28.049 7.569 1.00 13.05 503 LYS A C 1
ATOM 2002 O O . LYS A 1 263 ? 0.961 28.047 7.224 1.00 15.65 503 LYS A O 1
ATOM 2008 N N . HIS A 1 264 ? 3.158 28.537 6.846 1.00 13.43 504 HIS A N 1
ATOM 2009 C CA . HIS A 1 264 ? 2.913 29.114 5.528 1.00 15.92 504 HIS A CA 1
ATOM 2010 C C . HIS A 1 264 ? 2.832 28.081 4.413 1.00 18.66 504 HIS A C 1
ATOM 2011 O O . HIS A 1 264 ? 2.956 28.444 3.246 1.00 33.13 504 HIS A O 1
ATOM 2018 N N . GLY A 1 265 ? 2.601 26.830 4.668 1.00 12.97 505 GLY A N 1
ATOM 2019 C CA . GLY A 1 265 ? 2.487 25.826 3.627 1.00 12.66 505 GLY A CA 1
ATOM 2020 C C . GLY A 1 265 ? 2.613 24.385 4.086 1.00 12.37 505 GLY A C 1
ATOM 2021 O O . GLY A 1 265 ? 1.674 23.562 4.036 1.00 13.16 505 GLY A O 1
ATOM 2022 N N . PRO A 1 266 ? 3.804 24.004 4.524 1.00 12.14 506 PRO A N 1
ATOM 2023 C CA . PRO A 1 266 ? 4.125 22.634 4.891 1.00 14.14 506 PRO A CA 1
ATOM 2024 C C . PRO A 1 266 ? 3.250 22.016 5.964 1.00 11.20 506 PRO A C 1
ATOM 2025 O O . PRO A 1 266 ? 3.117 20.793 6.023 1.00 12.31 506 PRO A O 1
ATOM 2029 N N . LEU A 1 267 ? 2.632 22.843 6.820 1.00 12.78 507 LEU A N 1
ATOM 2030 C CA . LEU A 1 267 ? 1.794 22.307 7.889 1.00 10.80 507 LEU A CA 1
ATOM 2031 C C . LEU A 1 267 ? 0.677 21.452 7.287 1.00 13.48 507 LEU A C 1
ATOM 2032 O O . LEU A 1 267 ? 0.282 20.432 7.841 1.00 12.32 507 LEU A O 1
ATOM 2037 N N . ALA A 1 268 ? 0.198 21.850 6.089 1.00 11.78 508 ALA A N 1
ATOM 2038 C CA . ALA A 1 268 ? -0.874 21.079 5.424 1.00 13.13 508 ALA A CA 1
ATOM 2039 C C . ALA A 1 268 ? -0.467 19.682 5.033 1.00 10.80 508 ALA A C 1
ATOM 2040 O O . ALA A 1 268 ? -1.335 18.846 4.735 1.00 13.67 508 ALA A O 1
ATOM 2042 N N . LEU A 1 269 ? 0.815 19.353 4.977 1.00 11.39 509 LEU A N 1
ATOM 2043 C CA . LEU A 1 269 ? 1.291 18.052 4.602 1.00 11.90 509 LEU A CA 1
ATOM 2044 C C . LEU A 1 269 ? 1.429 17.074 5.780 1.00 12.33 509 LEU A C 1
ATOM 2045 O O . LEU A 1 269 ? 1.556 15.884 5.593 1.00 13.50 509 LEU A O 1
ATOM 2050 N N . ILE A 1 270 ? 1.588 17.647 6.977 1.00 13.06 510 ILE A N 1
ATOM 2051 C CA . ILE A 1 270 ? 1.965 16.832 8.123 1.00 12.37 510 ILE A CA 1
ATOM 2052 C C . ILE A 1 270 ? 0.932 15.801 8.554 1.00 12.26 510 ILE A C 1
ATOM 2053 O O . ILE A 1 270 ? -0.245 16.077 8.711 1.00 14.94 510 ILE A O 1
ATOM 2058 N N . ASP A 1 271 ? 1.473 14.607 8.765 1.00 12.44 511 ASP A N 1
ATOM 2059 C CA . ASP A 1 271 ? 0.687 13.514 9.316 1.00 17.60 511 ASP A CA 1
ATOM 2060 C C . ASP A 1 271 ? 1.691 12.539 9.945 1.00 18.56 511 ASP A C 1
ATOM 2061 O O . ASP A 1 271 ? 2.890 12.831 10.043 1.00 15.27 511 ASP A O 1
ATOM 2066 N N . ALA A 1 272 ? 1.208 11.381 10.371 1.00 21.51 512 ALA A N 1
ATOM 2067 C CA . ALA A 1 272 ? 2.041 10.397 11.028 1.00 23.89 512 ALA A CA 1
ATOM 2068 C C . ALA A 1 272 ? 3.184 9.889 10.183 1.00 19.54 512 ALA A C 1
ATOM 2069 O O . ALA A 1 272 ? 4.175 9.378 10.716 1.00 23.14 512 ALA A O 1
ATOM 2071 N N . ASP A 1 273 ? 3.044 10.014 8.874 1.00 16.67 513 ASP A N 1
ATOM 2072 C CA . ASP A 1 273 ? 4.093 9.560 7.963 1.00 17.13 513 ASP A CA 1
ATOM 2073 C C . ASP A 1 273 ? 5.073 10.648 7.534 1.00 14.91 513 ASP A C 1
ATOM 2074 O O . ASP A 1 273 ? 5.931 10.426 6.680 1.00 16.33 513 ASP A O 1
ATOM 2079 N N . MET A 1 274 ? 4.957 11.804 8.185 1.00 14.02 514 MET A N 1
ATOM 2080 C CA . MET A 1 274 ? 5.906 12.878 7.894 1.00 13.67 514 MET A CA 1
ATOM 2081 C C . MET A 1 274 ? 6.366 13.506 9.231 1.00 12.83 514 MET A C 1
ATOM 2082 O O . MET A 1 274 ? 5.854 14.540 9.619 1.00 14.15 514 MET A O 1
ATOM 2087 N N . PRO A 1 275 ? 7.284 12.833 9.886 1.00 12.78 515 PRO A N 1
ATOM 2088 C CA . PRO A 1 275 ? 7.816 13.343 11.171 1.00 12.40 515 PRO A CA 1
ATOM 2089 C C . PRO A 1 275 ? 8.462 14.698 10.974 1.00 18.03 515 PRO A C 1
ATOM 2090 O O . PRO A 1 275 ? 9.079 14.988 9.937 1.00 13.71 515 PRO A O 1
ATOM 2094 N N . VAL A 1 276 ? 8.346 15.584 11.955 1.00 12.13 516 VAL A N 1
ATOM 2095 C CA . VAL A 1 276 ? 8.940 16.904 11.904 1.00 12.00 516 VAL A CA 1
ATOM 2096 C C . VAL A 1 276 ? 10.100 16.971 12.923 1.00 16.40 516 VAL A C 1
ATOM 2097 O O . VAL A 1 276 ? 9.876 16.706 14.111 1.00 14.89 516 VAL A O 1
ATOM 2101 N N . ILE A 1 277 ? 11.279 17.244 12.444 1.00 11.70 517 ILE A N 1
ATOM 2102 C CA . ILE A 1 277 ? 12.476 17.381 13.284 1.00 10.82 517 ILE A CA 1
ATOM 2103 C C . ILE A 1 277 ? 12.758 18.838 13.509 1.00 15.76 517 ILE A C 1
ATOM 2104 O O . ILE A 1 277 ? 12.737 19.605 12.540 1.00 12.97 517 ILE A O 1
ATOM 2109 N N . VAL A 1 278 ? 13.014 19.270 14.761 1.00 11.32 518 VAL A N 1
ATOM 2110 C CA . VAL A 1 278 ? 13.311 20.666 15.047 1.00 10.55 518 VAL A CA 1
ATOM 2111 C C . VAL A 1 278 ? 14.746 20.720 15.599 1.00 15.08 518 VAL A C 1
ATOM 2112 O O . VAL A 1 278 ? 15.065 19.911 16.490 1.00 11.98 518 VAL A O 1
ATOM 2116 N N . VAL A 1 279 ? 15.599 21.557 15.014 1.00 11.62 519 VAL A N 1
ATOM 2117 C CA . VAL A 1 279 ? 17.002 21.566 15.448 1.00 9.65 519 VAL A CA 1
ATOM 2118 C C . VAL A 1 279 ? 17.300 22.718 16.402 1.00 14.40 519 VAL A C 1
ATOM 2119 O O . VAL A 1 279 ? 17.313 23.878 15.996 1.00 12.25 519 VAL A O 1
ATOM 2123 N N . ALA A 1 280 ? 17.492 22.383 17.685 1.00 14.18 520 ALA A N 1
ATOM 2124 C CA . ALA A 1 280 ? 17.897 23.352 18.702 1.00 13.02 520 ALA A CA 1
ATOM 2125 C C . ALA A 1 280 ? 17.132 24.630 18.831 1.00 12.29 520 ALA A C 1
ATOM 2126 O O . ALA A 1 280 ? 17.712 25.743 18.774 1.00 14.55 520 ALA A O 1
ATOM 2128 N N . PRO A 1 281 ? 15.826 24.549 19.070 1.00 13.36 521 PRO A N 1
ATOM 2129 C CA . PRO A 1 281 ? 15.005 25.721 19.227 1.00 13.04 521 PRO A CA 1
ATOM 2130 C C . PRO A 1 281 ? 15.124 26.359 20.629 1.00 17.91 521 PRO A C 1
ATOM 2131 O O . PRO A 1 281 ? 15.371 25.592 21.573 1.00 17.14 521 PRO A O 1
ATOM 2135 N N . ASN A 1 282 ? 14.870 27.652 20.720 1.00 15.42 522 ASN A N 1
ATOM 2136 C CA . ASN A 1 282 ? 14.771 28.263 22.053 1.00 19.21 522 ASN A CA 1
ATOM 2137 C C . ASN A 1 282 ? 13.325 28.037 22.496 1.00 21.45 522 ASN A C 1
ATOM 2138 O O . ASN A 1 282 ? 12.477 27.472 21.764 1.00 16.41 522 ASN A O 1
ATOM 2143 N N . ASN A 1 283 ? 12.952 28.416 23.716 1.00 18.94 523 ASN A N 1
ATOM 2144 C CA . ASN A 1 283 ? 11.618 28.219 24.228 1.00 18.05 523 ASN A CA 1
ATOM 2145 C C . ASN A 1 283 ? 10.502 28.881 23.436 1.00 14.85 523 ASN A C 1
ATOM 2146 O O . ASN A 1 283 ? 9.426 28.300 23.188 1.00 16.60 523 ASN A O 1
ATOM 2151 N N . GLU A 1 284 ? 10.715 30.130 23.053 1.00 13.25 524 GLU A N 1
ATOM 2152 C CA . GLU A 1 284 ? 9.711 30.887 22.293 1.00 17.74 524 GLU A CA 1
ATOM 2153 C C . GLU A 1 284 ? 9.398 30.176 20.970 1.00 18.02 524 GLU A C 1
ATOM 2154 O O . GLU A 1 284 ? 8.228 30.059 20.612 1.00 18.72 524 GLU A O 1
ATOM 2160 N N . LEU A 1 285 ? 10.424 29.725 20.270 1.00 15.37 525 LEU A N 1
ATOM 2161 C CA . LEU A 1 285 ? 10.214 29.014 18.993 1.00 16.26 525 LEU A CA 1
ATOM 2162 C C . LEU A 1 285 ? 9.511 27.691 19.230 1.00 17.46 525 LEU A C 1
ATOM 2163 O O . LEU A 1 285 ? 8.550 27.343 18.546 1.00 15.78 525 LEU A O 1
ATOM 2168 N N . LEU A 1 286 ? 9.998 26.913 20.208 1.00 16.05 526 LEU A N 1
ATOM 2169 C CA . LEU A 1 286 ? 9.334 25.626 20.474 1.00 12.98 526 LEU A CA 1
ATOM 2170 C C . LEU A 1 286 ? 7.883 25.839 20.863 1.00 14.61 526 LEU A C 1
ATOM 2171 O O . LEU A 1 286 ? 7.042 25.007 20.457 1.00 14.20 526 LEU A O 1
ATOM 2176 N N . GLU A 1 287 ? 7.529 26.886 21.605 1.00 15.02 527 GLU A N 1
ATOM 2177 C CA . GLU A 1 287 ? 6.119 27.105 21.923 1.00 15.87 527 GLU A CA 1
ATOM 2178 C C . GLU A 1 287 ? 5.280 27.264 20.646 1.00 17.94 527 GLU A C 1
ATOM 2179 O O . GLU A 1 287 ? 4.190 26.701 20.536 1.00 17.36 527 GLU A O 1
ATOM 2185 N N . LYS A 1 288 ? 5.801 28.077 19.709 1.00 16.39 528 LYS A N 1
ATOM 2186 C CA . LYS A 1 288 ? 5.075 28.227 18.420 1.00 19.01 528 LYS A CA 1
ATOM 2187 C C . LYS A 1 288 ? 4.957 26.900 17.685 1.00 16.92 528 LYS A C 1
ATOM 2188 O O . LYS A 1 288 ? 3.879 26.520 17.185 1.00 17.34 528 LYS A O 1
ATOM 2194 N N . LEU A 1 289 ? 6.074 26.153 17.605 1.00 13.86 529 LEU A N 1
ATOM 2195 C CA . LEU A 1 289 ? 6.043 24.870 16.876 1.00 14.14 529 LEU A CA 1
ATOM 2196 C C . LEU A 1 289 ? 5.135 23.858 17.526 1.00 18.06 529 LEU A C 1
ATOM 2197 O O . LEU A 1 289 ? 4.502 23.026 16.856 1.00 14.95 529 LEU A O 1
ATOM 2202 N N . LYS A 1 290 ? 5.070 23.876 18.891 1.00 18.28 530 LYS A N 1
ATOM 2203 C CA . LYS A 1 290 ? 4.190 22.899 19.565 1.00 16.93 530 LYS A CA 1
ATOM 2204 C C . LYS A 1 290 ? 2.736 23.252 19.233 1.00 15.41 530 LYS A C 1
ATOM 2205 O O . LYS A 1 290 ? 1.901 22.377 19.007 1.00 18.14 530 LYS A O 1
ATOM 2211 N N . SER A 1 291 ? 2.484 24.561 19.203 1.00 14.45 531 SER A N 1
ATOM 2212 C CA . SER A 1 291 ? 1.145 25.025 18.862 1.00 16.05 531 SER A CA 1
ATOM 2213 C C . SER A 1 291 ? 0.819 24.585 17.428 1.00 20.78 531 SER A C 1
ATOM 2214 O O . SER A 1 291 ? -0.291 24.128 17.156 1.00 18.28 531 SER A O 1
ATOM 2217 N N . ASN A 1 292 ? 1.796 24.701 16.509 1.00 18.37 532 ASN A N 1
ATOM 2218 C CA . ASN A 1 292 ? 1.521 24.232 15.134 1.00 17.64 532 ASN A CA 1
ATOM 2219 C C . ASN A 1 292 ? 1.275 22.735 15.089 1.00 16.02 532 ASN A C 1
ATOM 2220 O O . ASN A 1 292 ? 0.372 22.236 14.383 1.00 17.32 532 ASN A O 1
ATOM 2225 N N . ILE A 1 293 ? 2.101 21.932 15.783 1.00 15.03 533 ILE A N 1
ATOM 2226 C CA . ILE A 1 293 ? 1.930 20.484 15.747 1.00 13.58 533 ILE A CA 1
ATOM 2227 C C . ILE A 1 293 ? 0.594 20.082 16.357 1.00 16.05 533 ILE A C 1
ATOM 2228 O O . ILE A 1 293 ? 0.004 19.077 15.964 1.00 17.01 533 ILE A O 1
ATOM 2233 N N . GLU A 1 294 ? 0.105 20.856 17.335 1.00 18.01 534 GLU A N 1
ATOM 2234 C CA . GLU A 1 294 ? -1.202 20.578 17.940 1.00 18.03 534 GLU A CA 1
ATOM 2235 C C . GLU A 1 294 ? -2.302 20.723 16.870 1.00 19.41 534 GLU A C 1
ATOM 2236 O O . GLU A 1 294 ? -3.258 19.944 16.883 1.00 19.16 534 GLU A O 1
ATOM 2242 N N . GLU A 1 295 ? -2.141 21.692 15.949 1.00 17.80 535 GLU A N 1
ATOM 2243 C CA . GLU A 1 295 ? -3.134 21.814 14.860 1.00 18.06 535 GLU A CA 1
ATOM 2244 C C . GLU A 1 295 ? -3.261 20.562 14.013 1.00 16.50 535 GLU A C 1
ATOM 2245 O O . GLU A 1 295 ? -4.331 20.357 13.385 1.00 20.25 535 GLU A O 1
ATOM 2251 N N . VAL A 1 296 ? -2.282 19.677 13.917 1.00 13.41 536 VAL A N 1
ATOM 2252 C CA . VAL A 1 296 ? -2.321 18.469 13.128 1.00 14.58 536 VAL A CA 1
ATOM 2253 C C . VAL A 1 296 ? -2.317 17.211 13.981 1.00 14.67 536 VAL A C 1
ATOM 2254 O O . VAL A 1 296 ? -1.916 16.128 13.545 1.00 16.82 536 VAL A O 1
ATOM 2258 N N . ARG A 1 297 ? -2.779 17.398 15.243 1.00 17.38 537 ARG A N 1
ATOM 2259 C CA . ARG A 1 297 ? -2.874 16.266 16.173 1.00 16.92 537 ARG A CA 1
ATOM 2260 C C . ARG A 1 297 ? -3.796 15.185 15.607 1.00 15.81 537 ARG A C 1
ATOM 2261 O O . ARG A 1 297 ? -3.480 13.998 15.683 1.00 16.92 537 ARG A O 1
ATOM 2269 N N . ALA A 1 298 ? -4.905 15.598 14.969 1.00 20.10 538 ALA A N 1
ATOM 2270 C CA . ALA A 1 298 ? -5.846 14.624 14.385 1.00 17.47 538 ALA A CA 1
ATOM 2271 C C . ALA A 1 298 ? -5.253 13.712 13.337 1.00 19.13 538 ALA A C 1
ATOM 2272 O O . ALA A 1 298 ? -5.739 12.604 13.063 1.00 20.94 538 ALA A O 1
ATOM 2274 N N . ARG A 1 299 ? -4.149 14.192 12.715 1.00 14.28 539 ARG A N 1
ATOM 2275 C CA . ARG A 1 299 ? -3.449 13.380 11.729 1.00 13.77 539 ARG A CA 1
ATOM 2276 C C . ARG A 1 299 ? -2.197 12.736 12.289 1.00 17.20 539 ARG A C 1
ATOM 2277 O O . ARG A 1 299 ? -1.403 12.148 11.553 1.00 18.05 539 ARG A O 1
ATOM 2285 N N . GLY A 1 300 ? -1.997 12.788 13.621 1.00 21.85 540 GLY A N 1
ATOM 2286 C CA . GLY A 1 300 ? -0.835 12.142 14.221 1.00 19.79 540 GLY A CA 1
ATOM 2287 C C . GLY A 1 300 ? 0.484 12.886 13.963 1.00 16.76 540 GLY A C 1
ATOM 2288 O O . GLY A 1 300 ? 1.512 12.210 13.946 1.00 17.62 540 GLY A O 1
ATOM 2289 N N . GLY A 1 301 ? 0.432 14.195 13.764 1.00 18.93 541 GLY A N 1
ATOM 2290 C CA . GLY A 1 301 ? 1.700 14.931 13.531 1.00 18.03 541 GLY A CA 1
ATOM 2291 C C . GLY A 1 301 ? 2.544 14.851 14.820 1.00 22.35 541 GLY A C 1
ATOM 2292 O O . GLY A 1 301 ? 2.027 14.973 15.933 1.00 19.75 541 GLY A O 1
ATOM 2293 N N . GLN A 1 302 ? 3.841 14.651 14.619 1.00 17.33 542 GLN A N 1
ATOM 2294 C CA . GLN A 1 302 ? 4.754 14.600 15.764 1.00 16.49 542 GLN A CA 1
ATOM 2295 C C . GLN A 1 302 ? 5.996 15.433 15.529 1.00 18.84 542 GLN A C 1
ATOM 2296 O O . GLN A 1 302 ? 6.510 15.450 14.404 1.00 14.81 542 GLN A O 1
ATOM 2302 N N . LEU A 1 303 ? 6.476 16.044 16.618 1.00 16.34 543 LEU A N 1
ATOM 2303 C CA . LEU A 1 303 ? 7.715 16.803 16.601 1.00 16.34 543 LEU A CA 1
ATOM 2304 C C . LEU A 1 303 ? 8.812 15.970 17.279 1.00 14.53 543 LEU A C 1
ATOM 2305 O O . LEU A 1 303 ? 8.549 15.337 18.326 1.00 14.06 543 LEU A O 1
ATOM 2310 N N . TYR A 1 304 ? 10.005 15.980 16.737 1.00 10.81 544 TYR A N 1
ATOM 2311 C CA . TYR A 1 304 ? 11.185 15.347 17.316 1.00 10.12 544 TYR A CA 1
ATOM 2312 C C . TYR A 1 304 ? 12.175 16.504 17.485 1.00 15.43 544 TYR A C 1
ATOM 2313 O O . TYR A 1 304 ? 12.583 17.109 16.498 1.00 13.53 544 TYR A O 1
ATOM 2322 N N . VAL A 1 305 ? 12.480 16.866 18.726 1.00 12.57 545 VAL A N 1
ATOM 2323 C CA . VAL A 1 305 ? 13.258 18.057 18.985 1.00 11.47 545 VAL A CA 1
ATOM 2324 C C . VAL A 1 305 ? 14.618 17.808 19.573 1.00 16.67 545 VAL A C 1
ATOM 2325 O O . VAL A 1 305 ? 14.706 17.266 20.682 1.00 15.99 545 VAL A O 1
ATOM 2329 N N . PHE A 1 306 ? 15.668 18.170 18.843 1.00 11.80 546 PHE A N 1
ATOM 2330 C CA . PHE A 1 306 ? 17.029 18.042 19.414 1.00 11.51 546 PHE A CA 1
ATOM 2331 C C . PHE A 1 306 ? 17.205 19.342 20.204 1.00 15.97 546 PHE A C 1
ATOM 2332 O O . PHE A 1 306 ? 17.118 20.431 19.612 1.00 13.42 546 PHE A O 1
ATOM 2340 N N . ALA A 1 307 ? 17.378 19.263 21.536 1.00 14.82 547 ALA A N 1
ATOM 2341 C CA . ALA A 1 307 ? 17.440 20.512 22.295 1.00 13.38 547 ALA A CA 1
ATOM 2342 C C . ALA A 1 307 ? 18.377 20.439 23.521 1.00 14.65 547 ALA A C 1
ATOM 2343 O O . ALA A 1 307 ? 18.602 19.354 24.039 1.00 15.27 547 ALA A O 1
ATOM 2345 N N . ASP A 1 308 ? 18.846 21.603 23.906 1.00 14.55 548 ASP A N 1
ATOM 2346 C CA . ASP A 1 308 ? 19.697 21.743 25.111 1.00 16.56 548 ASP A CA 1
ATOM 2347 C C . ASP A 1 308 ? 18.891 21.250 26.347 1.00 15.24 548 ASP A C 1
ATOM 2348 O O . ASP A 1 308 ? 17.797 21.759 26.636 1.00 16.30 548 ASP A O 1
ATOM 2353 N N . GLN A 1 309 ? 19.478 20.306 27.053 1.00 17.07 549 GLN A N 1
ATOM 2354 C CA . GLN A 1 309 ? 18.828 19.840 28.293 1.00 20.00 549 GLN A CA 1
ATOM 2355 C C . GLN A 1 309 ? 18.530 21.000 29.224 1.00 19.51 549 GLN A C 1
ATOM 2356 O O . GLN A 1 309 ? 17.507 20.984 29.927 1.00 18.63 549 GLN A O 1
ATOM 2362 N N . ASP A 1 310 ? 19.373 22.031 29.233 1.00 17.58 550 ASP A N 1
ATOM 2363 C CA . ASP A 1 310 ? 19.127 23.184 30.095 1.00 17.49 550 ASP A CA 1
ATOM 2364 C C . ASP A 1 310 ? 17.846 23.940 29.782 1.00 26.37 550 ASP A C 1
ATOM 2365 O O . ASP A 1 310 ? 17.400 24.730 30.630 1.00 20.33 550 ASP A O 1
ATOM 2370 N N . ALA A 1 311 ? 17.256 23.742 28.589 1.00 21.13 551 ALA A N 1
ATOM 2371 C CA . ALA A 1 311 ? 16.023 24.479 28.253 1.00 18.69 551 ALA A CA 1
ATOM 2372 C C . ALA A 1 311 ? 14.857 23.952 29.080 1.00 16.82 551 ALA A C 1
ATOM 2373 O O . ALA A 1 311 ? 13.829 24.628 29.205 1.00 21.77 551 ALA A O 1
ATOM 2375 N N . GLY A 1 312 ? 15.004 22.734 29.620 1.00 17.36 552 GLY A N 1
ATOM 2376 C CA . GLY A 1 312 ? 13.974 22.148 30.452 1.00 18.28 552 GLY A CA 1
ATOM 2377 C C . GLY A 1 312 ? 12.731 21.703 29.702 1.00 25.34 552 GLY A C 1
ATOM 2378 O O . GLY A 1 312 ? 11.637 21.608 30.291 1.00 21.27 552 GLY A O 1
ATOM 2379 N N . PHE A 1 313 ? 12.884 21.409 28.409 1.00 17.20 553 PHE A N 1
ATOM 2380 C CA . PHE A 1 313 ? 11.700 20.948 27.646 1.00 18.47 553 PHE A CA 1
ATOM 2381 C C . PHE A 1 313 ? 11.307 19.568 28.139 1.00 16.90 553 PHE A C 1
ATOM 2382 O O . PHE A 1 313 ? 12.191 18.740 28.430 1.00 19.49 553 PHE A O 1
ATOM 2390 N N . VAL A 1 314 ? 9.996 19.277 28.139 1.00 16.91 554 VAL A N 1
ATOM 2391 C CA . VAL A 1 314 ? 9.543 17.960 28.567 1.00 17.10 554 VAL A CA 1
ATOM 2392 C C . VAL A 1 314 ? 8.768 17.208 27.450 1.00 14.68 554 VAL A C 1
ATOM 2393 O O . VAL A 1 314 ? 7.875 17.857 26.911 1.00 18.18 554 VAL A O 1
ATOM 2397 N N . SER A 1 315 ? 9.101 15.962 27.191 1.00 17.34 555 SER A N 1
ATOM 2398 C CA . SER A 1 315 ? 8.399 15.248 26.131 1.00 16.83 555 SER A CA 1
ATOM 2399 C C . SER A 1 315 ? 6.929 15.079 26.453 1.00 28.08 555 SER A C 1
ATOM 2400 O O . SER A 1 315 ? 6.573 14.932 27.621 1.00 23.18 555 SER A O 1
ATOM 2403 N N . SER A 1 316 ? 6.121 15.054 25.420 1.00 20.30 556 SER A N 1
ATOM 2404 C CA . SER A 1 316 ? 4.679 14.834 25.513 1.00 20.51 556 SER A CA 1
ATOM 2405 C C . SER A 1 316 ? 4.351 13.765 24.463 1.00 22.69 556 SER A C 1
ATOM 2406 O O . SER A 1 316 ? 5.284 13.228 23.832 1.00 19.00 556 SER A O 1
ATOM 2409 N N . ASP A 1 317 ? 3.076 13.408 24.326 1.00 19.93 557 ASP A N 1
ATOM 2410 C CA . ASP A 1 317 ? 2.760 12.341 23.372 1.00 22.61 557 ASP A CA 1
ATOM 2411 C C . ASP A 1 317 ? 3.109 12.698 21.921 1.00 16.95 557 ASP A C 1
ATOM 2412 O O . ASP A 1 317 ? 3.434 11.748 21.182 1.00 21.35 557 ASP A O 1
ATOM 2417 N N . ASN A 1 318 ? 3.065 13.958 21.548 1.00 18.03 558 ASN A N 1
ATOM 2418 C CA . ASN A 1 318 ? 3.385 14.298 20.144 1.00 19.83 558 ASN A CA 1
ATOM 2419 C C . ASN A 1 318 ? 4.602 15.189 20.061 1.00 21.29 558 ASN A C 1
ATOM 2420 O O . ASN A 1 318 ? 4.824 15.831 19.033 1.00 18.27 558 ASN A O 1
ATOM 2425 N N . MET A 1 319 ? 5.411 15.289 21.105 1.00 15.88 559 MET A N 1
ATOM 2426 C CA . MET A 1 319 ? 6.611 16.120 21.106 1.00 14.19 559 MET A CA 1
ATOM 2427 C C . MET A 1 319 ? 7.685 15.367 21.876 1.00 19.18 559 MET A C 1
ATOM 2428 O O . MET A 1 319 ? 7.598 15.208 23.098 1.00 19.09 559 MET A O 1
ATOM 2433 N N . HIS A 1 320 ? 8.676 14.875 21.178 1.00 14.25 560 HIS A N 1
ATOM 2434 C CA . HIS A 1 320 ? 9.730 14.049 21.745 1.00 14.20 560 HIS A CA 1
ATOM 2435 C C . HIS A 1 320 ? 11.025 14.822 21.835 1.00 21.09 560 HIS A C 1
ATOM 2436 O O . HIS A 1 320 ? 11.637 15.154 20.818 1.00 15.78 560 HIS A O 1
ATOM 2443 N N . ILE A 1 321 ? 11.429 15.163 23.061 1.00 16.70 561 ILE A N 1
ATOM 2444 C CA . ILE A 1 321 ? 12.683 15.929 23.266 1.00 17.15 561 ILE A CA 1
ATOM 2445 C C . ILE A 1 321 ? 13.852 14.975 23.278 1.00 16.54 561 ILE A C 1
ATOM 2446 O O . ILE A 1 321 ? 13.908 13.974 24.011 1.00 18.33 561 ILE A O 1
ATOM 2451 N N . ILE A 1 322 ? 14.838 15.201 22.421 1.00 14.40 562 ILE A N 1
ATOM 2452 C CA . ILE A 1 322 ? 16.059 14.411 22.368 1.00 14.22 562 ILE A CA 1
ATOM 2453 C C . ILE A 1 322 ? 17.081 15.393 22.982 1.00 18.33 562 ILE A C 1
ATOM 2454 O O . ILE A 1 322 ? 17.533 16.329 22.362 1.00 15.82 562 ILE A O 1
ATOM 2459 N N . GLU A 1 323 ? 17.309 15.201 24.291 1.00 17.84 563 GLU A N 1
ATOM 2460 C CA . GLU A 1 323 ? 18.138 16.104 25.057 1.00 17.76 563 GLU A CA 1
ATOM 2461 C C . GLU A 1 323 ? 19.620 16.026 24.750 1.00 16.69 563 GLU A C 1
ATOM 2462 O O . GLU A 1 323 ? 20.182 14.955 24.596 1.00 22.85 563 GLU A O 1
ATOM 2468 N N . MET A 1 324 ? 20.220 17.199 24.615 1.00 17.16 564 MET A N 1
ATOM 2469 C CA . MET A 1 324 ? 21.639 17.323 24.320 1.00 21.16 564 MET A CA 1
ATOM 2470 C C . MET A 1 324 ? 22.275 18.153 25.451 1.00 16.90 564 MET A C 1
ATOM 2471 O O . MET A 1 324 ? 21.613 19.026 26.032 1.00 18.75 564 MET A O 1
ATOM 2476 N N . PRO A 1 325 ? 23.546 17.927 25.667 1.00 20.42 565 PRO A N 1
ATOM 2477 C CA . PRO A 1 325 ? 24.306 18.712 26.635 1.00 21.95 565 PRO A CA 1
ATOM 2478 C C . PRO A 1 325 ? 24.323 20.169 26.209 1.00 24.57 565 PRO A C 1
ATOM 2479 O O . PRO A 1 325 ? 24.311 20.473 25.005 1.00 21.35 565 PRO A O 1
ATOM 2483 N N . HIS A 1 326 ? 24.326 21.050 27.177 1.00 17.54 566 HIS A N 1
ATOM 2484 C CA . HIS A 1 326 ? 24.456 22.467 26.889 1.00 19.40 566 HIS A CA 1
ATOM 2485 C C . HIS A 1 326 ? 25.822 22.681 26.191 1.00 23.54 566 HIS A C 1
ATOM 2486 O O . HIS A 1 326 ? 26.789 22.012 26.573 1.00 21.93 566 HIS A O 1
ATOM 2493 N N . VAL A 1 327 ? 25.890 23.517 25.168 1.00 17.66 567 VAL A N 1
ATOM 2494 C CA . VAL A 1 327 ? 27.149 23.782 24.484 1.00 16.55 567 VAL A CA 1
ATOM 2495 C C . VAL A 1 327 ? 27.229 25.282 24.266 1.00 13.15 567 VAL A C 1
ATOM 2496 O O . VAL A 1 327 ? 26.248 26.007 24.422 1.00 17.38 567 VAL A O 1
ATOM 2500 N N . GLU A 1 328 ? 28.440 25.753 23.926 1.00 15.67 568 GLU A N 1
ATOM 2501 C CA . GLU A 1 328 ? 28.655 27.167 23.632 1.00 15.51 568 GLU A CA 1
ATOM 2502 C C . GLU A 1 328 ? 27.821 27.528 22.389 1.00 19.86 568 GLU A C 1
ATOM 2503 O O . GLU A 1 328 ? 27.912 26.847 21.368 1.00 18.73 568 GLU A O 1
ATOM 2509 N N . GLU A 1 329 ? 27.032 28.574 22.445 1.00 17.92 569 GLU A N 1
ATOM 2510 C CA . GLU A 1 329 ? 26.198 29.004 21.344 1.00 18.38 569 GLU A CA 1
ATOM 2511 C C . GLU A 1 329 ? 26.963 29.152 20.035 1.00 23.55 569 GLU A C 1
ATOM 2512 O O . GLU A 1 329 ? 26.473 28.769 18.970 1.00 16.35 569 GLU A O 1
ATOM 2518 N N . VAL A 1 330 ? 28.169 29.711 20.093 1.00 18.23 570 VAL A N 1
ATOM 2519 C CA . VAL A 1 330 ? 28.964 29.956 18.885 1.00 19.11 570 VAL A CA 1
ATOM 2520 C C . VAL A 1 330 ? 29.252 28.701 18.094 1.00 18.59 570 VAL A C 1
ATOM 2521 O O . VAL A 1 330 ? 29.334 28.780 16.837 1.00 17.74 570 VAL A O 1
ATOM 2525 N N . ILE A 1 331 ? 29.380 27.538 18.736 1.00 13.12 571 ILE A N 1
ATOM 2526 C CA . ILE A 1 331 ? 29.673 26.322 18.000 1.00 13.89 571 ILE A CA 1
ATOM 2527 C C . ILE A 1 331 ? 28.449 25.377 17.926 1.00 10.90 571 ILE A C 1
ATOM 2528 O O . ILE A 1 331 ? 28.568 24.274 17.424 1.00 11.82 571 ILE A O 1
ATOM 2533 N N . ALA A 1 332 ? 27.309 25.861 18.426 1.00 10.92 572 ALA A N 1
ATOM 2534 C CA . ALA A 1 332 ? 26.107 25.014 18.444 1.00 10.95 572 ALA A CA 1
ATOM 2535 C C . ALA A 1 332 ? 25.720 24.443 17.067 1.00 14.97 572 ALA A C 1
ATOM 2536 O O . ALA A 1 332 ? 25.343 23.284 16.949 1.00 12.46 572 ALA A O 1
ATOM 2538 N N . PRO A 1 333 ? 25.799 25.254 16.033 1.00 13.60 573 PRO A N 1
ATOM 2539 C CA . PRO A 1 333 ? 25.467 24.744 14.668 1.00 13.88 573 PRO A CA 1
ATOM 2540 C C . PRO A 1 333 ? 26.346 23.578 14.302 1.00 12.76 573 PRO 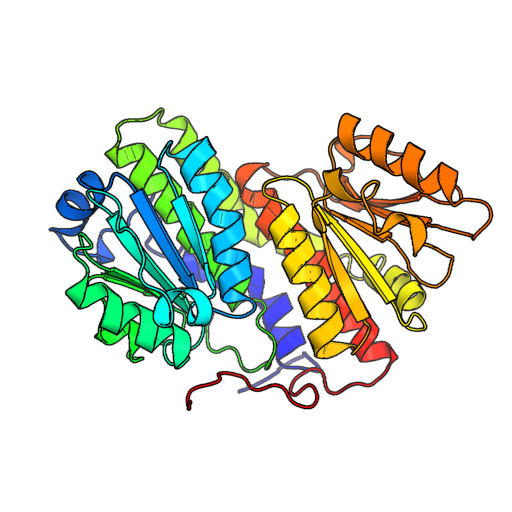A C 1
ATOM 2541 O O . PRO A 1 333 ? 25.919 22.575 13.693 1.00 12.78 573 PRO A O 1
ATOM 2545 N N . ILE A 1 334 ? 27.638 23.614 14.663 1.00 12.05 574 ILE A N 1
ATOM 2546 C CA . ILE A 1 334 ? 28.540 22.515 14.335 1.00 11.69 574 ILE A CA 1
ATOM 2547 C C . ILE A 1 334 ? 28.165 21.282 15.136 1.00 14.67 574 ILE A C 1
ATOM 2548 O O . ILE A 1 334 ? 28.095 20.153 14.652 1.00 14.25 574 ILE A O 1
ATOM 2553 N N . PHE A 1 335 ? 27.910 21.522 16.431 1.00 14.21 575 PHE A N 1
ATOM 2554 C CA . PHE A 1 335 ? 27.567 20.447 17.361 1.00 13.20 575 PHE A CA 1
ATOM 2555 C C . PHE A 1 335 ? 26.282 19.710 16.938 1.00 12.53 575 PHE A C 1
ATOM 2556 O O . PHE A 1 335 ? 26.280 18.483 16.959 1.00 14.68 575 PHE A O 1
ATOM 2564 N N . TYR A 1 336 ? 25.247 20.481 16.604 1.00 11.70 576 TYR A N 1
ATOM 2565 C CA . TYR A 1 336 ? 23.959 19.855 16.250 1.00 12.34 576 TYR A CA 1
ATOM 2566 C C . TYR A 1 336 ? 23.974 19.154 14.893 1.00 13.45 576 TYR A C 1
ATOM 2567 O O . TYR A 1 336 ? 23.008 18.483 14.586 1.00 12.82 576 TYR A O 1
ATOM 2576 N N . THR A 1 337 ? 25.019 19.323 14.109 1.00 12.50 577 THR A N 1
ATOM 2577 C CA . THR A 1 337 ? 25.122 18.615 12.833 1.00 11.69 577 THR A CA 1
ATOM 2578 C C . THR A 1 337 ? 25.290 17.125 13.086 1.00 13.26 577 THR A C 1
ATOM 2579 O O . THR A 1 337 ? 24.755 16.237 12.399 1.00 12.65 577 THR A O 1
ATOM 2583 N N . VAL A 1 338 ? 26.108 16.775 14.095 1.00 11.22 578 VAL A N 1
ATOM 2584 C CA . VAL A 1 338 ? 26.455 15.404 14.372 1.00 12.64 578 VAL A CA 1
ATOM 2585 C C . VAL A 1 338 ? 25.307 14.460 14.605 1.00 11.85 578 VAL A C 1
ATOM 2586 O O . VAL A 1 338 ? 25.265 13.398 13.975 1.00 13.07 578 VAL A O 1
ATOM 2590 N N . PRO A 1 339 ? 24.329 14.727 15.447 1.00 12.03 579 PRO A N 1
ATOM 2591 C CA . PRO A 1 339 ? 23.190 13.870 15.653 1.00 12.65 579 PRO A CA 1
ATOM 2592 C C . PRO A 1 339 ? 22.444 13.669 14.323 1.00 14.60 579 PRO A C 1
ATOM 2593 O O . PRO A 1 339 ? 21.891 12.595 14.113 1.00 13.16 579 PRO A O 1
ATOM 2597 N N . LEU A 1 340 ? 22.433 14.706 13.471 1.00 11.70 580 LEU A N 1
ATOM 2598 C CA . LEU A 1 340 ? 21.690 14.536 12.186 1.00 11.11 580 LEU A CA 1
ATOM 2599 C C . LEU A 1 340 ? 22.464 13.669 11.237 1.00 11.24 580 LEU A C 1
ATOM 2600 O O . LEU A 1 340 ? 21.838 12.867 10.500 1.00 11.50 580 LEU A O 1
ATOM 2605 N N . GLN A 1 341 ? 23.784 13.714 11.198 1.00 10.48 581 GLN A N 1
ATOM 2606 C CA . GLN A 1 341 ? 24.592 12.820 10.384 1.00 9.60 581 GLN A CA 1
ATOM 2607 C C . GLN A 1 341 ? 24.374 11.376 10.875 1.00 13.95 581 GLN A C 1
ATOM 2608 O O . GLN A 1 341 ? 24.185 10.449 10.111 1.00 12.38 581 GLN A O 1
ATOM 2614 N N . LEU A 1 342 ? 24.419 11.207 12.221 1.00 11.32 582 LEU A N 1
ATOM 2615 C CA . LEU A 1 342 ? 24.239 9.856 12.791 1.00 11.67 582 LEU A CA 1
ATOM 2616 C C . LEU A 1 342 ? 22.838 9.316 12.559 1.00 9.91 582 LEU A C 1
ATOM 2617 O O . LEU A 1 342 ? 22.687 8.117 12.337 1.00 13.12 582 LEU A O 1
ATOM 2622 N N . LEU A 1 343 ? 21.832 10.189 12.631 1.00 9.58 583 LEU A N 1
ATOM 2623 C CA . LEU A 1 343 ? 20.455 9.730 12.365 1.00 8.96 583 LEU A CA 1
ATOM 2624 C C . LEU A 1 343 ? 20.392 9.175 10.934 1.00 12.76 583 LEU A C 1
ATOM 2625 O O . LEU A 1 343 ? 19.877 8.076 10.760 1.00 12.07 583 LEU A O 1
ATOM 2630 N N . ALA A 1 344 ? 20.900 9.938 9.950 1.00 11.62 584 ALA A N 1
ATOM 2631 C CA . ALA A 1 344 ? 20.852 9.424 8.560 1.00 10.96 584 ALA A CA 1
ATOM 2632 C C . ALA A 1 344 ? 21.624 8.129 8.420 1.00 11.20 584 ALA A C 1
ATOM 2633 O O . ALA A 1 344 ? 21.207 7.141 7.784 1.00 11.94 584 ALA A O 1
ATOM 2635 N N . TYR A 1 345 ? 22.829 8.072 9.017 1.00 11.15 585 TYR A N 1
ATOM 2636 C CA . TYR A 1 345 ? 23.655 6.884 8.942 1.00 10.53 585 TYR A CA 1
ATOM 2637 C C . TYR A 1 345 ? 22.938 5.666 9.526 1.00 11.96 585 TYR A C 1
ATOM 2638 O O . TYR A 1 345 ? 22.919 4.585 8.929 1.00 12.13 585 TYR A O 1
ATOM 2647 N N . HIS A 1 346 ? 22.299 5.827 10.709 1.00 10.68 586 HIS A N 1
ATOM 2648 C CA . HIS A 1 346 ? 21.576 4.719 11.316 1.00 11.21 586 HIS A CA 1
ATOM 2649 C C . HIS A 1 346 ? 20.355 4.279 10.511 1.00 12.91 586 HIS A C 1
ATOM 2650 O O . HIS A 1 346 ? 20.093 3.095 10.450 1.00 12.54 586 HIS A O 1
ATOM 2657 N N . VAL A 1 347 ? 19.635 5.249 9.915 1.00 11.15 587 VAL A N 1
ATOM 2658 C CA . VAL A 1 347 ? 18.473 4.834 9.065 1.00 11.49 587 VAL A CA 1
ATOM 2659 C C . VAL A 1 347 ? 19.030 4.057 7.871 1.00 10.90 587 VAL A C 1
ATOM 2660 O O . VAL A 1 347 ? 18.470 3.004 7.535 1.00 11.69 587 VAL A O 1
ATOM 2664 N N . ALA A 1 348 ? 20.122 4.528 7.280 1.00 10.66 588 ALA A N 1
ATOM 2665 C CA . ALA A 1 348 ? 20.717 3.829 6.138 1.00 13.38 588 ALA A CA 1
ATOM 2666 C C . ALA A 1 348 ? 21.141 2.411 6.495 1.00 15.32 588 ALA A C 1
ATOM 2667 O O . ALA A 1 348 ? 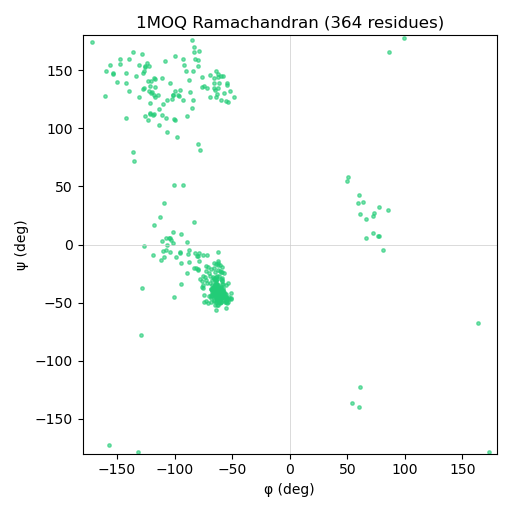21.017 1.447 5.742 1.00 12.63 588 ALA A O 1
ATOM 2669 N N . LEU A 1 349 ? 21.728 2.276 7.700 1.00 12.80 589 LEU A N 1
ATOM 2670 C CA . LEU A 1 349 ? 22.152 0.957 8.165 1.00 12.36 589 LEU A CA 1
ATOM 2671 C C . LEU A 1 349 ? 20.963 0.015 8.325 1.00 12.72 589 LEU A C 1
ATOM 2672 O O . LEU A 1 349 ? 21.006 -1.172 7.941 1.00 14.71 589 LEU A O 1
ATOM 2681 N N . ILE A 1 350 ? 19.858 0.506 8.887 1.00 11.52 590 ILE A N 1
ATOM 2682 C CA . ILE A 1 350 ? 18.652 -0.308 9.093 1.00 13.09 590 ILE A CA 1
ATOM 2683 C C . ILE A 1 350 ? 18.071 -0.797 7.759 1.00 13.31 590 ILE A C 1
ATOM 2684 O O . ILE A 1 350 ? 17.744 -1.965 7.564 1.00 13.73 590 ILE A O 1
ATOM 2689 N N . LYS A 1 351 ? 17.954 0.161 6.830 1.00 12.50 591 LYS A N 1
ATOM 2690 C CA . LYS A 1 351 ? 17.438 -0.111 5.492 1.00 12.50 591 LYS A CA 1
ATOM 2691 C C . LYS A 1 351 ? 18.436 -0.890 4.633 1.00 12.64 591 LYS A C 1
ATOM 2692 O O . LYS A 1 351 ? 17.985 -1.574 3.698 1.00 13.76 591 LYS A O 1
ATOM 2698 N N . GLY A 1 352 ? 19.724 -0.867 4.900 1.00 9.70 592 GLY A N 1
ATOM 2699 C CA . GLY A 1 352 ? 20.706 -1.603 4.121 1.00 10.32 592 GLY A CA 1
ATOM 2700 C C . GLY A 1 352 ? 21.022 -0.887 2.795 1.00 14.44 592 GLY A C 1
ATOM 2701 O O . GLY A 1 352 ? 21.366 -1.561 1.828 1.00 12.33 592 GLY A O 1
ATOM 2702 N N . THR A 1 353 ? 20.969 0.439 2.804 1.00 10.46 593 THR A N 1
ATOM 2703 C CA . THR A 1 353 ? 21.307 1.195 1.586 1.00 12.33 593 THR A CA 1
ATOM 2704 C C . THR A 1 353 ? 22.804 1.361 1.495 1.00 16.39 593 THR A C 1
ATOM 2705 O O . THR A 1 353 ? 23.551 1.160 2.462 1.00 12.93 593 THR A O 1
ATOM 2709 N N . ASP A 1 354 ? 23.284 1.750 0.317 1.00 12.61 594 ASP A N 1
ATOM 2710 C CA . ASP A 1 354 ? 24.711 1.912 0.035 1.00 11.36 594 ASP A CA 1
ATOM 2711 C C . ASP A 1 354 ? 25.179 3.237 0.593 1.00 13.47 594 ASP A C 1
ATOM 2712 O O . ASP A 1 354 ? 25.160 4.284 -0.074 1.00 13.56 594 ASP A O 1
ATOM 2717 N N . VAL A 1 355 ? 25.553 3.224 1.888 1.00 11.02 595 VAL A N 1
ATOM 2718 C CA . VAL A 1 355 ? 26.004 4.418 2.577 1.00 13.17 595 VAL A CA 1
ATOM 2719 C C . VAL A 1 355 ? 27.154 5.137 1.880 1.00 12.34 595 VAL A C 1
ATOM 2720 O O . VAL A 1 355 ? 27.114 6.375 1.720 1.00 13.97 595 VAL A O 1
ATOM 2724 N N . ASP A 1 356 ? 28.210 4.411 1.520 1.00 11.15 596 ASP A N 1
ATOM 2725 C CA . ASP A 1 356 ? 29.389 5.055 0.954 1.00 13.67 596 ASP A CA 1
ATOM 2726 C C . ASP A 1 356 ? 29.218 5.513 -0.511 1.00 13.08 596 ASP A C 1
ATOM 2727 O O . ASP A 1 356 ? 29.859 6.490 -0.903 1.00 14.69 596 ASP A O 1
ATOM 2732 N N . GLN A 1 357 ? 28.338 4.812 -1.230 1.00 11.95 597 GLN A N 1
ATOM 2733 C CA . GLN A 1 357 ? 28.069 5.179 -2.630 1.00 12.75 597 GLN A CA 1
ATOM 2734 C C . GLN A 1 357 ? 26.573 5.167 -2.902 1.00 12.26 597 GLN A C 1
ATOM 2735 O O . GLN A 1 357 ? 26.048 4.258 -3.570 1.00 12.10 597 GLN A O 1
ATOM 2741 N N . PRO A 1 358 ? 25.854 6.128 -2.371 1.00 12.22 598 PRO A N 1
ATOM 2742 C CA . PRO A 1 358 ? 24.404 6.215 -2.515 1.00 12.85 598 PRO A CA 1
ATOM 2743 C C . PRO A 1 358 ? 24.016 6.276 -3.993 1.00 13.95 598 PRO A C 1
ATOM 2744 O O . PRO A 1 358 ? 24.739 6.872 -4.793 1.00 13.07 598 PRO A O 1
ATOM 2748 N N . ARG A 1 359 ? 22.887 5.677 -4.343 1.00 12.58 599 ARG A N 1
ATOM 2749 C CA . ARG A 1 359 ? 22.512 5.660 -5.760 1.00 13.13 599 ARG A CA 1
ATOM 2750 C C . ARG A 1 359 ? 22.469 7.081 -6.370 1.00 12.53 599 ARG A C 1
ATOM 2751 O O . ARG A 1 359 ? 21.957 8.050 -5.824 1.00 11.24 599 ARG A O 1
ATOM 2759 N N . ASN A 1 360 ? 22.995 7.160 -7.612 1.00 14.22 600 ASN A N 1
ATOM 2760 C CA . ASN A 1 360 ? 22.945 8.320 -8.472 1.00 12.21 600 ASN A CA 1
ATOM 2761 C C . ASN A 1 360 ? 23.717 9.534 -8.023 1.00 16.67 600 ASN A C 1
ATOM 2762 O O . ASN A 1 360 ? 23.610 10.608 -8.647 1.00 16.03 600 ASN A O 1
ATOM 2767 N N . LEU A 1 361 ? 24.486 9.420 -6.940 1.00 12.30 601 LEU A N 1
ATOM 2768 C CA . LEU A 1 361 ? 25.262 10.579 -6.469 1.00 12.46 601 LEU A CA 1
ATOM 2769 C C . LEU A 1 361 ? 26.745 10.373 -6.748 1.00 13.04 601 LEU A C 1
ATOM 2770 O O . LEU A 1 361 ? 27.221 9.253 -6.913 1.00 13.49 601 LEU A O 1
ATOM 2775 N N . ALA A 1 362 ? 27.482 11.509 -6.805 1.00 12.74 602 ALA A N 1
ATOM 2776 C CA . ALA A 1 362 ? 28.916 11.428 -7.076 1.00 14.39 602 ALA A CA 1
ATOM 2777 C C . ALA A 1 362 ? 29.684 12.166 -5.961 1.00 13.24 602 ALA A C 1
ATOM 2778 O O . ALA A 1 362 ? 29.109 13.106 -5.396 1.00 13.06 602 ALA A O 1
ATOM 2780 N N . LYS A 1 363 ? 30.920 11.742 -5.745 1.00 14.73 603 LYS A N 1
ATOM 2781 C CA . LYS A 1 363 ? 31.737 12.459 -4.741 1.00 15.60 603 LYS A CA 1
ATOM 2782 C C . LYS A 1 363 ? 31.904 13.914 -5.131 1.00 19.29 603 LYS A C 1
ATOM 2783 O O . LYS A 1 363 ? 31.842 14.832 -4.298 1.00 17.77 603 LYS A O 1
ATOM 2789 N N . SER A 1 364 ? 32.154 14.184 -6.433 1.00 18.52 604 SER A N 1
ATOM 2790 C CA . SER A 1 364 ? 32.263 15.560 -6.925 1.00 16.93 604 SER A CA 1
ATOM 2791 C C . SER A 1 364 ? 31.802 15.579 -8.401 1.00 17.02 604 SER A C 1
ATOM 2792 O O . SER A 1 364 ? 32.114 14.646 -9.142 1.00 17.67 604 SER A O 1
ATOM 2795 N N . VAL A 1 365 ? 31.074 16.610 -8.735 1.00 16.93 605 VAL A N 1
ATOM 2796 C CA . VAL A 1 365 ? 30.542 16.746 -10.123 1.00 16.94 605 VAL A CA 1
ATOM 2797 C C . VAL A 1 365 ? 31.546 17.689 -10.809 1.00 17.69 605 VAL A C 1
ATOM 2798 O O . VAL A 1 365 ? 31.479 18.907 -10.692 1.00 16.64 605 VAL A O 1
ATOM 2802 N N . THR A 1 366 ? 32.532 17.027 -11.436 1.00 21.31 606 THR A N 1
ATOM 2803 C CA . THR A 1 366 ? 33.646 17.790 -12.015 1.00 24.34 606 THR A CA 1
ATOM 2804 C C . THR A 1 366 ? 33.509 18.110 -13.486 1.00 35.21 606 THR A C 1
ATOM 2805 O O . THR A 1 366 ? 34.301 18.905 -14.034 1.00 33.78 606 THR A O 1
ATOM 2809 N N . VAL A 1 367 ? 32.511 17.569 -14.138 1.00 35.92 607 VAL A N 1
ATOM 2810 C CA . VAL A 1 367 ? 32.231 17.796 -15.545 1.00 55.60 607 VAL A CA 1
ATOM 2811 C C . VAL A 1 367 ? 30.836 18.383 -15.762 1.00 64.70 607 VAL A C 1
ATOM 2812 O O . VAL A 1 367 ? 29.848 17.924 -15.166 1.00 61.36 607 VAL A O 1
ATOM 2816 N N . GLU A 1 368 ? 30.793 19.373 -16.650 1.00 74.81 608 GLU A N 1
ATOM 2817 C CA . GLU A 1 368 ? 29.514 20.015 -16.975 1.00 93.11 608 GLU A CA 1
ATOM 2818 C C . GLU A 1 368 ? 28.411 19.042 -17.329 1.00 99.99 608 GLU A C 1
ATOM 2819 O O . GLU A 1 368 ? 28.401 18.373 -18.393 1.00 99.99 608 GLU A O 1
#